Protein AF-A0A843VBD6-F1 (afdb_monomer_lite)

Structure (mmCIF, N/CA/C/O backbone):
data_AF-A0A843VBD6-F1
#
_entry.id   AF-A0A843VBD6-F1
#
loop_
_atom_site.group_PDB
_atom_site.id
_atom_site.type_symbol
_atom_site.label_atom_id
_atom_site.label_alt_id
_atom_site.label_comp_id
_atom_site.label_asym_id
_atom_site.label_entity_id
_atom_site.label_seq_id
_atom_site.pdbx_PDB_ins_code
_atom_site.Cartn_x
_atom_site.Cartn_y
_atom_site.Cartn_z
_atom_site.occupancy
_atom_site.B_iso_or_equiv
_atom_site.auth_seq_id
_atom_site.auth_comp_id
_atom_site.auth_asym_id
_atom_site.auth_atom_id
_atom_site.pdbx_PDB_model_num
ATOM 1 N N . MET A 1 1 ? -43.369 16.392 9.180 1.00 32.47 1 MET A N 1
ATOM 2 C CA . MET A 1 1 ? -42.620 15.730 8.090 1.00 32.47 1 MET A CA 1
ATOM 3 C C . MET A 1 1 ? -41.181 16.205 8.180 1.00 32.47 1 MET A C 1
ATOM 5 O O . MET A 1 1 ? -40.940 17.388 7.994 1.00 32.47 1 MET A O 1
ATOM 9 N N . LEU A 1 2 ? -40.273 15.323 8.598 1.00 22.81 2 LEU A N 1
ATOM 10 C CA . LEU A 1 2 ? -38.838 15.597 8.726 1.00 22.81 2 LEU A CA 1
ATOM 11 C C . LEU A 1 2 ? -38.168 15.436 7.348 1.00 22.81 2 LEU A C 1
ATOM 13 O O . LEU A 1 2 ? -38.478 14.450 6.676 1.00 22.81 2 LEU A O 1
ATOM 17 N N . PRO A 1 3 ? -37.272 16.338 6.910 1.00 31.31 3 PRO A N 1
ATOM 18 C CA . PRO A 1 3 ? -36.490 16.133 5.699 1.00 31.31 3 PRO A CA 1
ATOM 19 C C . PRO A 1 3 ? -35.212 15.327 5.993 1.00 31.31 3 PRO A C 1
ATOM 21 O O . PRO A 1 3 ? -34.546 15.532 7.006 1.00 31.31 3 PRO A O 1
ATOM 24 N N . HIS A 1 4 ? -34.897 14.397 5.090 1.00 28.03 4 HIS A N 1
ATOM 25 C CA . HIS A 1 4 ? -33.708 13.539 5.080 1.00 28.03 4 HIS A CA 1
ATOM 26 C C . HIS A 1 4 ? -32.377 14.317 5.147 1.00 28.03 4 HIS A C 1
ATOM 28 O O . HIS A 1 4 ? -32.259 15.362 4.503 1.00 28.03 4 HIS A O 1
ATOM 34 N N . PRO A 1 5 ? -31.335 13.783 5.818 1.00 33.66 5 PRO A N 1
ATOM 35 C CA . PRO A 1 5 ? -30.004 14.366 5.782 1.00 33.66 5 PRO A CA 1
ATOM 36 C C . PRO A 1 5 ? -29.238 13.851 4.556 1.00 33.66 5 PRO A C 1
ATOM 38 O O . PRO A 1 5 ? -28.898 12.675 4.453 1.00 33.66 5 PRO A O 1
ATOM 41 N N . TYR A 1 6 ? -28.946 14.750 3.622 1.00 31.36 6 TYR A N 1
ATOM 42 C CA . TYR A 1 6 ? -27.867 14.552 2.662 1.00 31.36 6 TYR A CA 1
ATOM 43 C C . TYR A 1 6 ? -26.528 14.677 3.404 1.00 31.36 6 TYR A C 1
ATOM 45 O O . TYR A 1 6 ? -26.266 15.713 4.019 1.00 31.36 6 TYR A O 1
ATOM 53 N N . CYS A 1 7 ? -25.672 13.654 3.322 1.00 28.36 7 CYS A N 1
ATOM 54 C CA . CYS A 1 7 ? -24.257 13.755 3.678 1.00 28.36 7 CYS A CA 1
ATOM 55 C C . CYS A 1 7 ? -23.617 14.879 2.848 1.00 28.36 7 CYS A C 1
ATOM 57 O O . CYS A 1 7 ? -23.477 14.759 1.630 1.00 28.36 7 CYS A O 1
ATOM 59 N N . ARG A 1 8 ? -23.253 15.991 3.491 1.00 27.28 8 ARG A N 1
ATOM 60 C CA . ARG A 1 8 ? -22.425 17.032 2.877 1.00 27.28 8 ARG A CA 1
ATOM 61 C C . ARG A 1 8 ? -20.963 16.645 3.073 1.00 27.28 8 ARG A C 1
ATOM 63 O O . ARG A 1 8 ? -20.461 16.744 4.184 1.00 27.28 8 ARG A O 1
ATOM 70 N N . PHE A 1 9 ? -20.288 16.235 2.005 1.00 25.25 9 PHE A N 1
ATOM 71 C CA . PHE A 1 9 ? -18.828 16.167 1.973 1.00 25.25 9 PHE A CA 1
ATOM 72 C C . PHE A 1 9 ? -18.271 17.560 1.623 1.00 25.25 9 PHE A C 1
ATOM 74 O O . PHE A 1 9 ? -18.554 18.053 0.528 1.00 25.25 9 PHE A O 1
ATOM 81 N N . PRO A 1 10 ? -17.526 18.234 2.517 1.00 26.56 10 PRO A N 1
ATOM 82 C CA . PRO A 1 10 ? -16.706 19.384 2.145 1.00 26.56 10 PRO A CA 1
ATOM 83 C C . PRO A 1 10 ? -15.427 18.929 1.408 1.00 26.56 10 PRO A C 1
ATOM 85 O O . PRO A 1 10 ? -15.058 17.754 1.480 1.00 26.56 10 PRO A O 1
ATOM 88 N N . PRO A 1 11 ? -14.759 19.831 0.662 1.00 26.48 11 PRO A N 1
ATOM 89 C CA . PRO A 1 11 ? -13.625 19.485 -0.187 1.00 26.48 11 PRO A CA 1
ATOM 90 C C . PRO A 1 11 ? -12.423 18.963 0.609 1.00 26.48 11 PRO A C 1
ATOM 92 O O . PRO A 1 11 ? -12.113 19.434 1.700 1.00 26.48 11 PRO A O 1
ATOM 95 N N . PHE A 1 12 ? -11.745 18.001 -0.012 1.00 27.98 12 PHE A N 1
ATOM 96 C CA . PHE A 1 12 ? -10.494 17.363 0.381 1.00 27.98 12 PHE A CA 1
ATOM 97 C C . PHE A 1 12 ? -9.452 18.374 0.893 1.00 27.98 12 PHE A C 1
ATOM 99 O O . PHE A 1 12 ? -8.911 19.167 0.120 1.00 27.98 12 PHE A O 1
ATOM 106 N N . VAL A 1 13 ? -9.141 18.328 2.191 1.00 24.52 13 VAL A N 1
ATOM 107 C CA . VAL A 1 13 ? -7.958 18.992 2.749 1.00 24.52 13 VAL A CA 1
ATOM 108 C C . VAL A 1 13 ? -6.804 17.998 2.648 1.00 24.52 13 VAL A C 1
ATOM 110 O O . VAL A 1 13 ? -6.589 17.169 3.526 1.00 24.52 13 VAL A O 1
ATOM 113 N N . SER A 1 14 ? -6.093 18.047 1.521 1.00 30.17 14 SER A N 1
ATOM 114 C CA . SER A 1 14 ? -4.773 17.426 1.400 1.00 30.17 14 SER A CA 1
ATOM 115 C C . SER A 1 14 ? -3.832 18.095 2.404 1.00 30.17 14 SER A C 1
ATOM 117 O O . SER A 1 14 ? -3.844 19.329 2.476 1.00 30.17 14 SER A O 1
ATOM 119 N N . PRO A 1 15 ? -2.942 17.358 3.091 1.00 30.91 15 PRO A N 1
ATOM 120 C CA . PRO A 1 15 ? -1.735 17.965 3.629 1.00 30.91 15 PRO A CA 1
ATOM 121 C C . PRO A 1 15 ? -1.053 18.688 2.467 1.00 30.91 15 PRO A C 1
ATOM 123 O O . PRO A 1 15 ? -0.850 18.118 1.389 1.00 30.91 15 PRO A O 1
ATOM 126 N N . THR A 1 16 ? -0.817 19.980 2.626 1.00 29.92 16 THR A N 1
ATOM 127 C CA . THR A 1 16 ? -0.195 20.820 1.612 1.00 29.92 16 THR A CA 1
ATOM 128 C C . THR A 1 16 ? 1.192 20.277 1.276 1.00 29.92 16 THR A C 1
ATOM 130 O O . THR A 1 16 ? 2.065 20.164 2.133 1.00 29.92 16 THR A O 1
ATOM 133 N N . MET A 1 17 ? 1.400 19.952 -0.002 1.00 32.03 17 MET A N 1
ATOM 134 C CA . MET A 1 17 ? 2.721 19.686 -0.570 1.00 32.03 17 MET A CA 1
ATOM 135 C C . MET A 1 17 ? 3.623 20.910 -0.306 1.00 32.03 17 MET A C 1
ATOM 137 O O . MET A 1 17 ? 3.178 22.036 -0.564 1.00 32.03 17 MET A O 1
ATOM 141 N N . PRO A 1 18 ? 4.872 20.749 0.173 1.00 32.38 18 PRO A N 1
ATOM 142 C CA . PRO A 1 18 ? 5.786 21.870 0.335 1.00 32.38 18 PRO A CA 1
ATOM 143 C C . PRO A 1 18 ? 5.964 22.611 -0.991 1.00 32.38 18 PRO A C 1
ATOM 145 O O . PRO A 1 18 ? 6.218 22.016 -2.039 1.00 32.38 18 PRO A O 1
ATOM 148 N N . GLN A 1 19 ? 5.865 23.937 -0.944 1.00 31.33 19 GLN A N 1
ATOM 149 C CA . GLN A 1 19 ? 5.881 24.827 -2.109 1.00 31.33 19 GLN A CA 1
ATOM 150 C C . GLN A 1 19 ? 7.217 24.833 -2.897 1.00 31.33 19 GLN A C 1
ATOM 152 O O . GLN A 1 19 ? 7.351 25.584 -3.860 1.00 31.33 19 GLN A O 1
ATOM 157 N N . GLN A 1 20 ? 8.199 23.999 -2.529 1.00 30.33 20 GLN A N 1
ATOM 158 C CA . GLN A 1 20 ? 9.561 24.000 -3.078 1.00 30.33 20 GLN A CA 1
ATOM 159 C C . GLN A 1 20 ? 9.818 23.008 -4.228 1.00 30.33 20 GLN A C 1
ATOM 161 O O . GLN A 1 20 ? 10.856 23.102 -4.876 1.00 30.33 20 GLN A O 1
ATOM 166 N N . LEU A 1 21 ? 8.872 22.137 -4.596 1.00 38.94 21 LEU A N 1
ATOM 167 C CA . LEU A 1 21 ? 9.059 21.188 -5.713 1.00 38.94 21 LEU A CA 1
ATOM 168 C C . LEU A 1 21 ? 8.941 21.809 -7.126 1.00 38.94 21 LEU A C 1
ATOM 170 O O . LEU A 1 21 ? 8.936 21.089 -8.121 1.00 38.94 21 LEU A O 1
ATOM 174 N N . ARG A 1 22 ? 8.873 23.143 -7.259 1.00 34.41 22 ARG A N 1
ATOM 175 C CA . ARG A 1 22 ? 8.847 23.827 -8.573 1.00 34.41 22 ARG A CA 1
ATOM 176 C C . ARG A 1 22 ? 10.218 24.004 -9.227 1.00 34.41 22 ARG A C 1
ATOM 178 O O . ARG A 1 22 ? 10.272 24.404 -10.386 1.00 34.41 22 ARG A O 1
ATOM 185 N N . HIS A 1 23 ? 11.313 23.709 -8.532 1.00 31.03 23 HIS A N 1
ATOM 186 C CA . HIS A 1 23 ? 12.657 23.998 -9.028 1.00 31.03 23 HIS A CA 1
ATOM 187 C C . HIS A 1 23 ? 13.564 22.772 -8.959 1.00 31.03 23 HIS A C 1
ATOM 189 O O . HIS A 1 23 ? 14.455 22.746 -8.127 1.00 31.03 23 HIS A O 1
ATOM 195 N N . GLY A 1 24 ? 13.304 21.776 -9.818 1.00 36.94 24 GLY A N 1
ATOM 196 C CA . GLY A 1 24 ? 14.257 20.831 -10.440 1.00 36.94 24 GLY A CA 1
ATOM 197 C C . GLY A 1 24 ? 15.528 20.362 -9.706 1.00 36.94 24 GLY A C 1
ATOM 198 O O . GLY A 1 24 ? 16.486 19.998 -10.381 1.00 36.94 24 GLY A O 1
ATOM 199 N N . GLY A 1 25 ? 15.585 20.388 -8.378 1.00 34.00 25 GLY A N 1
ATOM 200 C CA . GLY A 1 25 ? 16.715 19.912 -7.590 1.00 34.00 25 GLY A CA 1
ATOM 201 C C . GLY A 1 25 ? 16.685 18.390 -7.432 1.00 34.00 25 GLY A C 1
ATOM 202 O O . GLY A 1 25 ? 15.621 17.784 -7.587 1.00 34.00 25 GLY A O 1
ATOM 203 N N . PRO A 1 26 ? 17.833 17.755 -7.131 1.00 32.91 26 PRO A N 1
ATOM 204 C CA . PRO A 1 26 ? 17.871 16.331 -6.830 1.00 32.91 26 PRO A CA 1
ATOM 205 C C . PRO A 1 26 ? 16.943 16.024 -5.649 1.00 32.91 26 PRO A C 1
ATOM 207 O O . PRO A 1 26 ? 16.950 16.723 -4.637 1.00 32.91 26 PRO A O 1
ATOM 210 N N . PHE A 1 27 ? 16.117 14.993 -5.818 1.00 41.66 27 PHE A N 1
ATOM 211 C CA . PHE A 1 27 ? 15.171 14.530 -4.811 1.00 41.66 27 PHE A CA 1
ATOM 212 C C . PHE A 1 27 ? 15.937 13.945 -3.619 1.00 41.66 27 PHE A C 1
ATOM 214 O O . PHE A 1 27 ? 16.588 12.909 -3.742 1.00 41.66 27 PHE A O 1
ATOM 221 N N . ASP A 1 28 ? 15.873 14.631 -2.480 1.00 33.91 28 ASP A N 1
ATOM 222 C CA . ASP A 1 28 ? 16.405 14.159 -1.206 1.00 33.91 28 ASP A CA 1
ATOM 223 C C . ASP A 1 28 ? 15.355 13.269 -0.524 1.00 33.91 28 ASP A C 1
ATOM 225 O O . ASP A 1 28 ? 14.279 13.730 -0.138 1.00 33.91 28 ASP A O 1
ATOM 229 N N . SER A 1 29 ? 15.656 11.977 -0.370 1.00 34.66 29 SER A N 1
ATOM 230 C CA . SER A 1 29 ? 14.776 10.993 0.275 1.00 34.66 29 SER A CA 1
ATOM 231 C C . SER A 1 29 ? 14.471 11.302 1.745 1.00 34.66 29 SER A C 1
ATOM 233 O O . SER A 1 29 ? 13.572 10.691 2.317 1.00 34.66 29 SER A O 1
ATOM 235 N N . THR A 1 30 ? 15.183 12.249 2.363 1.00 35.97 30 THR A N 1
ATOM 236 C CA . THR A 1 30 ? 14.908 12.720 3.728 1.00 35.97 30 THR A CA 1
ATOM 237 C C . THR A 1 30 ? 13.803 13.788 3.797 1.00 35.97 30 THR A C 1
ATOM 239 O O . THR A 1 30 ? 13.351 14.122 4.891 1.00 35.97 30 THR A O 1
ATOM 242 N N . MET A 1 31 ? 13.317 14.300 2.652 1.00 28.91 31 MET A N 1
ATOM 243 C CA . MET A 1 31 ? 12.260 15.328 2.576 1.00 28.91 31 MET A CA 1
ATOM 244 C C . MET A 1 31 ? 10.818 14.793 2.584 1.00 28.91 31 MET A C 1
ATOM 246 O O . MET A 1 31 ? 9.880 15.585 2.684 1.00 28.91 31 MET A O 1
ATOM 250 N N . TRP A 1 32 ? 10.607 13.477 2.513 1.00 28.83 32 TRP A N 1
ATOM 251 C CA . TRP A 1 32 ? 9.335 12.881 2.937 1.00 28.83 32 TRP A CA 1
ATOM 252 C C . TRP A 1 32 ? 9.420 12.628 4.448 1.00 28.83 32 TRP A C 1
ATOM 254 O O . TRP A 1 32 ? 10.502 12.264 4.905 1.00 28.83 32 TRP A O 1
ATOM 264 N N . PRO A 1 33 ? 8.351 12.795 5.253 1.00 31.91 33 PRO A N 1
ATOM 265 C CA . PRO A 1 33 ? 8.409 12.597 6.702 1.00 31.91 33 PRO A CA 1
ATOM 266 C C . PRO A 1 33 ? 8.558 11.102 7.040 1.00 31.91 33 PRO A C 1
ATOM 268 O O . PRO A 1 33 ? 7.636 10.428 7.489 1.00 31.91 33 PRO A O 1
ATOM 271 N N . LEU A 1 34 ? 9.753 10.571 6.810 1.00 35.56 34 LEU A N 1
ATOM 272 C CA . LEU A 1 34 ? 10.200 9.219 7.109 1.00 35.56 34 LEU A CA 1
ATOM 273 C C . LEU A 1 34 ? 11.338 9.280 8.136 1.00 35.56 34 LEU A C 1
ATOM 275 O O . LEU A 1 34 ? 12.339 8.601 7.995 1.00 35.56 34 LEU A O 1
ATOM 279 N N . SER A 1 35 ? 11.183 10.085 9.193 1.00 29.03 35 SER A N 1
ATOM 280 C CA . SER A 1 35 ? 11.906 9.913 10.466 1.00 29.03 35 SER A CA 1
ATOM 281 C C . SER A 1 35 ? 11.429 10.920 11.521 1.00 29.03 35 SER A C 1
ATOM 283 O O . SER A 1 35 ? 12.164 11.821 11.916 1.00 29.03 35 SER A O 1
ATOM 285 N N . LEU A 1 36 ? 10.202 10.776 12.016 1.00 30.42 36 LEU A N 1
ATOM 286 C CA . LEU A 1 36 ? 9.786 11.398 13.280 1.00 30.42 36 LEU A CA 1
ATOM 287 C C . LEU A 1 36 ? 9.202 10.313 14.185 1.00 30.42 36 LEU A C 1
ATOM 289 O O . LEU A 1 36 ? 8.005 10.127 14.354 1.00 30.42 36 LEU A O 1
ATOM 293 N N . SER A 1 37 ? 10.144 9.540 14.715 1.00 34.44 37 SER A N 1
ATOM 294 C CA . SER A 1 37 ? 9.996 8.627 15.841 1.00 34.44 37 SER A CA 1
ATOM 295 C C . SER A 1 37 ? 9.429 9.384 17.051 1.00 34.44 37 SER A C 1
ATOM 297 O O . SER A 1 37 ? 10.033 10.363 17.490 1.00 34.44 37 SER A O 1
ATOM 299 N N . TRP A 1 38 ? 8.305 8.909 17.595 1.00 32.06 38 TRP A N 1
ATOM 300 C CA . TRP A 1 38 ? 7.796 9.138 18.961 1.00 32.06 38 TRP A CA 1
ATOM 301 C C . TRP A 1 38 ? 7.516 10.577 19.451 1.00 32.06 38 TRP A C 1
ATOM 303 O O . TRP A 1 38 ? 6.840 10.734 20.462 1.00 32.06 38 TRP A O 1
ATOM 313 N N . LYS A 1 39 ? 7.959 11.639 18.767 1.00 34.94 39 LYS A N 1
ATOM 314 C CA . LYS A 1 39 ? 7.734 13.037 19.194 1.00 34.94 39 LYS A CA 1
ATOM 315 C C . LYS A 1 39 ? 6.421 13.662 18.707 1.00 34.94 39 LYS A C 1
ATOM 317 O O . LYS A 1 39 ? 6.123 14.786 19.094 1.00 34.94 39 LYS A O 1
ATOM 322 N N . GLU A 1 40 ? 5.637 12.960 17.891 1.00 47.75 40 GLU A N 1
ATOM 323 C CA . GLU A 1 40 ? 4.388 13.480 17.305 1.00 47.75 40 GLU A CA 1
ATOM 324 C C . GLU A 1 40 ? 3.102 13.008 18.000 1.00 47.75 40 GLU A C 1
ATOM 326 O O . GLU A 1 40 ? 2.023 13.241 17.461 1.00 47.75 40 GLU A O 1
ATOM 331 N N . GLY A 1 41 ? 3.180 12.418 19.202 1.00 48.94 41 GLY A N 1
ATOM 332 C CA . GLY A 1 41 ? 1.978 12.047 19.971 1.00 48.94 41 GLY A CA 1
ATOM 333 C C . GLY A 1 41 ? 0.980 13.208 20.109 1.00 48.94 41 GLY A C 1
ATOM 334 O O . GLY A 1 41 ? -0.215 13.021 19.919 1.00 48.94 41 GLY A O 1
ATOM 335 N N . GLY A 1 42 ? 1.484 14.440 20.273 1.00 56.97 42 GLY A N 1
ATOM 336 C CA . GLY A 1 42 ? 0.645 15.643 20.316 1.00 56.97 42 GLY A CA 1
ATOM 337 C C . GLY A 1 42 ? -0.088 15.950 19.006 1.00 56.97 42 GLY A C 1
ATOM 338 O O . GLY A 1 42 ? -1.269 16.265 19.040 1.00 56.97 42 GLY A O 1
ATOM 339 N N . LYS A 1 43 ? 0.555 15.787 17.841 1.00 66.00 43 LYS A N 1
ATOM 340 C CA . LYS A 1 43 ? -0.078 16.109 16.548 1.00 66.00 43 LYS A CA 1
ATOM 341 C C . LYS A 1 43 ? -1.186 15.128 16.182 1.00 66.00 43 LYS A C 1
ATOM 343 O O . LYS A 1 43 ? -2.204 15.531 15.639 1.00 66.00 43 LYS A O 1
ATOM 348 N N . GLN A 1 44 ? -0.999 13.843 16.480 1.00 68.88 44 GLN A N 1
ATOM 349 C CA . GLN A 1 44 ? -2.028 12.837 16.210 1.00 68.88 44 GLN A CA 1
ATOM 350 C C . GLN A 1 44 ? -3.259 13.078 17.083 1.00 68.88 44 GLN A C 1
ATOM 352 O O . GLN A 1 44 ? -4.385 13.047 16.595 1.00 68.88 44 GLN A O 1
ATOM 357 N N . GLU A 1 45 ? -3.053 13.352 18.370 1.00 74.50 45 GLU A N 1
ATOM 358 C CA . GLU A 1 45 ? -4.145 13.679 19.283 1.00 74.50 45 GLU A CA 1
ATOM 359 C C . GLU A 1 45 ? -4.861 14.975 18.879 1.00 74.50 45 GLU A C 1
ATOM 361 O O . GLU A 1 45 ? -6.096 15.008 18.906 1.00 74.50 45 GLU A O 1
ATOM 366 N N . GLU A 1 46 ? -4.107 16.001 18.466 1.00 79.81 46 GLU A N 1
ATOM 367 C CA . GLU A 1 46 ? -4.613 17.266 17.918 1.00 79.81 46 GLU A CA 1
ATOM 368 C C . GLU A 1 46 ? -5.472 17.039 16.672 1.00 79.81 46 GLU A C 1
ATOM 370 O O . GLU A 1 46 ? -6.614 17.499 16.640 1.00 79.81 46 GLU A O 1
ATOM 375 N N . ASP A 1 47 ? -4.983 16.276 15.691 1.00 80.38 47 ASP A N 1
ATOM 376 C CA . ASP A 1 47 ? -5.733 15.956 14.475 1.00 80.38 47 ASP A CA 1
ATOM 377 C C . ASP A 1 47 ? -7.038 15.224 14.820 1.00 80.38 47 ASP A C 1
ATOM 379 O O . ASP A 1 47 ? -8.113 15.596 14.352 1.00 80.38 47 ASP A O 1
ATOM 383 N N . VAL A 1 48 ? -6.990 14.217 15.696 1.00 80.56 48 VAL A N 1
ATOM 384 C CA . VAL A 1 48 ? -8.184 13.454 16.102 1.00 80.56 48 VAL A CA 1
ATOM 385 C C . VAL A 1 48 ? -9.178 14.345 16.869 1.00 80.56 48 VAL A C 1
ATOM 387 O O . VAL A 1 48 ? -10.389 14.226 16.667 1.00 80.56 48 VAL A O 1
ATOM 390 N N . ASN A 1 49 ? -8.697 15.260 17.719 1.00 81.25 49 ASN A N 1
ATOM 391 C CA . ASN A 1 49 ? -9.548 16.241 18.403 1.00 81.25 49 ASN A CA 1
ATOM 392 C C . ASN A 1 49 ? -10.223 17.184 17.404 1.00 81.25 49 ASN A C 1
ATOM 394 O O . ASN A 1 49 ? -11.443 17.334 17.441 1.00 81.25 49 ASN A O 1
ATOM 398 N N . LEU A 1 50 ? -9.458 17.743 16.466 1.00 83.75 50 LEU A N 1
ATOM 399 C CA . LEU A 1 50 ? -9.967 18.659 15.452 1.00 83.75 50 LEU A CA 1
ATOM 400 C C . LEU A 1 50 ? -11.038 17.994 14.578 1.00 83.75 50 LEU A C 1
ATOM 402 O O . LEU A 1 50 ? -12.093 18.575 14.330 1.00 83.75 50 LEU A O 1
ATOM 406 N N . MET A 1 51 ? -10.817 16.746 14.157 1.00 82.56 51 MET A N 1
ATOM 407 C CA . MET A 1 51 ? -11.805 15.996 13.372 1.00 82.56 51 MET A CA 1
ATOM 408 C C . MET A 1 51 ? -13.111 15.799 14.146 1.00 82.56 51 MET A C 1
ATOM 410 O O . MET A 1 51 ? -14.200 15.880 13.569 1.00 82.56 51 MET A O 1
ATOM 414 N N . LYS A 1 52 ? -13.019 15.590 15.465 1.00 80.25 52 LYS A N 1
ATOM 415 C CA . LYS A 1 52 ? -14.202 15.476 16.315 1.00 80.25 52 LYS A CA 1
ATOM 416 C C . LYS A 1 52 ? -14.922 16.811 16.483 1.00 80.25 52 LYS A C 1
ATOM 418 O O . LYS A 1 52 ? -16.148 16.840 16.407 1.00 80.25 52 LYS A O 1
ATOM 423 N N . GLU A 1 53 ? -14.182 17.898 16.670 1.00 82.75 53 GLU A N 1
ATOM 424 C CA . GLU A 1 53 ? -14.730 19.256 16.775 1.00 82.75 53 GLU A CA 1
ATOM 425 C C . GLU A 1 53 ? -15.457 19.691 15.497 1.00 82.75 53 GLU A C 1
ATOM 427 O O . GLU A 1 53 ? -16.517 20.309 15.567 1.00 82.75 53 GLU A O 1
ATOM 432 N N . ILE A 1 54 ? -14.940 19.303 14.327 1.00 86.56 54 ILE A N 1
ATOM 433 C CA . ILE A 1 54 ? -15.569 19.556 13.019 1.00 86.56 54 ILE A CA 1
ATOM 434 C C . ILE A 1 54 ? -16.813 18.665 12.801 1.00 86.56 54 ILE A C 1
ATOM 436 O O . ILE A 1 54 ? -17.592 18.890 11.873 1.00 86.56 54 ILE A O 1
ATOM 440 N N . GLY A 1 55 ? -17.054 17.686 13.680 1.00 84.94 55 GLY A N 1
ATOM 441 C CA . GLY A 1 55 ? -18.230 16.818 13.641 1.00 84.94 55 GLY A CA 1
ATOM 442 C C . GLY A 1 55 ? -18.121 15.685 12.624 1.00 84.94 55 GLY A C 1
ATOM 443 O O . GLY A 1 55 ? -19.131 15.283 12.052 1.00 84.94 55 GLY A O 1
ATOM 444 N N . MET A 1 56 ? -16.910 15.187 12.362 1.00 88.00 56 MET A N 1
ATOM 445 C CA . MET A 1 56 ? -16.718 14.029 11.489 1.00 88.00 56 MET A CA 1
ATOM 446 C C . MET A 1 56 ? -17.035 12.711 12.202 1.00 88.00 56 MET A C 1
ATOM 448 O O . MET A 1 56 ? -16.818 12.567 13.405 1.00 88.00 56 MET A O 1
ATOM 452 N N . ASP A 1 57 ? -17.506 11.732 11.426 1.00 87.50 57 ASP A N 1
ATOM 453 C CA . ASP A 1 57 ? -17.851 10.386 11.908 1.00 87.50 57 ASP A CA 1
ATOM 454 C C . ASP A 1 57 ? -16.755 9.345 11.623 1.00 87.50 57 ASP A C 1
ATOM 456 O O . ASP A 1 57 ? -16.724 8.270 12.224 1.00 87.50 57 ASP A O 1
ATOM 460 N N . ALA A 1 58 ? -15.850 9.642 10.687 1.00 89.06 58 ALA A N 1
ATOM 461 C CA . ALA A 1 58 ? -14.854 8.706 10.187 1.00 89.06 58 ALA A CA 1
ATOM 462 C C . ALA A 1 58 ? -13.532 9.401 9.852 1.00 89.06 58 ALA A C 1
ATOM 464 O O . ALA A 1 58 ? -13.511 10.560 9.440 1.00 89.06 58 ALA A O 1
ATOM 465 N N . TYR A 1 59 ? -12.435 8.657 9.980 1.00 90.69 59 TYR A N 1
ATOM 466 C CA . TYR A 1 59 ? -11.092 9.109 9.635 1.00 90.69 59 TYR A CA 1
ATOM 467 C C . TYR A 1 59 ? -10.404 8.087 8.734 1.00 90.69 59 TYR A C 1
ATOM 469 O O . TYR A 1 59 ? -10.243 6.922 9.110 1.00 90.69 59 TYR A O 1
ATOM 477 N N . ARG A 1 60 ? -9.993 8.524 7.539 1.00 93.12 60 ARG A N 1
ATOM 478 C CA . ARG A 1 60 ? -9.243 7.698 6.591 1.00 93.12 60 ARG A CA 1
ATOM 479 C C . ARG A 1 60 ? -7.751 7.970 6.721 1.00 93.12 60 ARG A C 1
ATOM 481 O O . ARG A 1 60 ? -7.323 9.107 6.567 1.00 93.12 60 ARG A O 1
ATOM 488 N N . PHE A 1 61 ? -6.967 6.914 6.895 1.00 94.62 61 PHE A N 1
ATOM 489 C CA . PHE A 1 61 ? -5.505 6.975 6.873 1.00 94.62 61 PHE A CA 1
ATOM 490 C C . PHE A 1 61 ? -4.919 5.739 6.188 1.00 94.62 61 PHE A C 1
ATOM 492 O O . PHE A 1 61 ? -5.636 4.779 5.894 1.00 94.62 61 PHE A O 1
ATOM 499 N N . SER A 1 62 ? -3.618 5.762 5.906 1.00 95.31 62 SER A N 1
ATOM 500 C CA . SER A 1 62 ? -2.892 4.605 5.381 1.00 95.31 62 SER A CA 1
ATOM 501 C C . SER A 1 62 ? -1.878 4.065 6.381 1.00 95.31 62 SER A C 1
ATOM 503 O O . SER A 1 62 ? -1.232 4.820 7.113 1.00 95.31 62 SER A O 1
ATOM 505 N N . ILE A 1 63 ? -1.727 2.743 6.392 1.00 96.94 63 ILE A N 1
ATOM 506 C CA . ILE A 1 63 ? -0.618 2.079 7.073 1.00 96.94 63 ILE A CA 1
ATOM 507 C C . ILE A 1 63 ? 0.542 2.043 6.093 1.00 96.94 63 ILE A C 1
ATOM 509 O O . ILE A 1 63 ? 0.364 1.654 4.943 1.00 96.94 63 ILE A O 1
ATOM 513 N N . SER A 1 64 ? 1.717 2.473 6.546 1.00 97.38 64 SER A N 1
ATOM 514 C CA . SER A 1 64 ? 2.900 2.415 5.710 1.00 97.38 64 SER A CA 1
ATOM 515 C C . SER A 1 64 ? 3.494 1.020 5.744 1.00 97.38 64 SER A C 1
ATOM 517 O O . SER A 1 64 ? 3.831 0.520 6.824 1.00 97.38 64 SER A O 1
ATOM 519 N N . TRP A 1 65 ? 3.648 0.408 4.570 1.00 97.56 65 TRP A N 1
ATOM 520 C CA . TRP A 1 65 ? 4.091 -0.982 4.458 1.00 97.56 65 TRP A CA 1
ATOM 521 C C . TRP A 1 65 ? 5.451 -1.173 5.131 1.00 97.56 65 TRP A C 1
ATOM 523 O O . TRP A 1 65 ? 5.594 -2.007 6.027 1.00 97.56 65 TRP A O 1
ATOM 533 N N . THR A 1 66 ? 6.427 -0.325 4.807 1.00 96.50 66 THR A N 1
ATOM 534 C CA . THR A 1 66 ? 7.780 -0.381 5.384 1.00 96.50 66 THR A CA 1
ATOM 535 C C . THR A 1 66 ? 7.818 -0.108 6.886 1.00 96.50 66 THR A C 1
ATOM 537 O O . THR A 1 66 ? 8.756 -0.520 7.566 1.00 96.50 66 THR A O 1
ATOM 540 N N . ARG A 1 67 ? 6.794 0.540 7.455 1.00 96.50 67 ARG A N 1
ATOM 541 C CA . ARG A 1 67 ? 6.709 0.728 8.909 1.00 96.50 67 ARG A CA 1
ATOM 542 C C . ARG A 1 67 ? 6.339 -0.567 9.628 1.00 96.50 67 ARG A C 1
ATOM 544 O O . ARG A 1 67 ? 6.802 -0.755 10.749 1.00 96.50 67 ARG A O 1
ATOM 551 N N . ILE A 1 68 ? 5.541 -1.434 9.001 1.00 97.69 68 ILE A N 1
ATOM 552 C CA . ILE A 1 68 ? 5.166 -2.751 9.539 1.00 97.69 68 ILE A CA 1
ATOM 553 C C . ILE A 1 68 ? 6.214 -3.808 9.183 1.00 97.69 68 ILE A C 1
ATOM 555 O O . ILE A 1 68 ? 6.654 -4.545 10.063 1.00 97.69 68 ILE A O 1
ATOM 559 N N . LEU A 1 69 ? 6.639 -3.858 7.918 1.00 97.19 69 LEU A N 1
ATOM 560 C CA . LEU A 1 69 ? 7.657 -4.773 7.397 1.00 97.19 69 LEU A CA 1
ATOM 561 C C . LEU A 1 69 ? 8.809 -3.957 6.784 1.00 97.19 69 LEU A C 1
ATOM 563 O O . LEU A 1 69 ? 8.738 -3.613 5.604 1.00 97.19 69 LEU A O 1
ATOM 567 N N . PRO A 1 70 ? 9.883 -3.647 7.534 1.00 95.19 70 PRO A N 1
ATOM 568 C CA . PRO A 1 70 ? 10.971 -2.785 7.055 1.00 95.19 70 PRO A CA 1
ATOM 569 C C . PRO A 1 70 ? 11.646 -3.258 5.765 1.00 95.19 70 PRO A C 1
ATOM 571 O O . PRO A 1 70 ? 11.964 -2.444 4.903 1.00 95.19 70 PRO A O 1
ATOM 574 N N . ALA A 1 71 ? 11.813 -4.573 5.594 1.00 93.19 71 ALA A N 1
ATOM 575 C CA . ALA A 1 71 ? 12.352 -5.160 4.363 1.00 93.19 71 ALA A CA 1
ATOM 576 C C . ALA A 1 71 ? 11.283 -5.411 3.279 1.00 93.19 71 ALA A C 1
ATOM 578 O O . ALA A 1 71 ? 11.575 -6.019 2.253 1.00 93.19 71 ALA A O 1
ATOM 579 N N . GLY A 1 72 ? 10.028 -5.030 3.527 1.00 93.06 72 GLY A N 1
ATOM 580 C CA . GLY A 1 72 ? 8.867 -5.292 2.675 1.00 93.06 72 GLY A CA 1
ATOM 581 C C . GLY A 1 72 ? 8.287 -6.706 2.776 1.00 93.06 72 GLY A C 1
ATOM 582 O O . GLY A 1 72 ? 7.096 -6.881 2.546 1.00 93.06 72 GLY A O 1
ATOM 583 N N . SER A 1 73 ? 9.077 -7.699 3.188 1.00 95.31 73 SER A N 1
ATOM 584 C CA . SER A 1 73 ? 8.636 -9.090 3.366 1.00 95.31 73 SER A CA 1
ATOM 585 C C . SER A 1 73 ? 8.784 -9.563 4.813 1.00 95.31 73 SER A C 1
ATOM 587 O O . SER A 1 73 ? 9.568 -9.010 5.590 1.00 95.31 73 SER A O 1
ATOM 589 N N . LEU A 1 74 ? 8.073 -10.639 5.170 1.00 94.69 74 LEU A N 1
ATOM 590 C CA . LEU A 1 74 ? 8.169 -11.269 6.495 1.00 94.69 74 LEU A CA 1
ATOM 591 C C . LEU A 1 74 ? 9.574 -11.795 6.821 1.00 94.69 74 LEU A C 1
ATOM 593 O O . LEU A 1 74 ? 9.925 -11.904 7.994 1.00 94.69 74 LEU A O 1
ATOM 597 N N . ASN A 1 75 ? 10.399 -12.068 5.807 1.00 91.31 75 ASN A N 1
ATOM 598 C CA . ASN A 1 75 ? 11.781 -12.512 5.998 1.00 91.31 75 ASN A CA 1
ATOM 599 C C . ASN A 1 75 ? 12.639 -11.462 6.722 1.00 91.31 75 ASN A C 1
ATOM 601 O O . ASN A 1 75 ? 13.594 -11.821 7.404 1.00 91.31 75 ASN A O 1
ATOM 605 N N . GLY A 1 76 ? 12.295 -10.175 6.595 1.00 89.25 76 GLY A N 1
ATOM 606 C CA . GLY A 1 76 ? 12.953 -9.089 7.327 1.00 89.25 76 GLY A CA 1
ATOM 607 C C . GLY A 1 76 ? 12.410 -8.852 8.735 1.00 89.25 76 GLY A C 1
ATOM 608 O O . GLY A 1 76 ? 12.880 -7.942 9.414 1.00 89.25 76 GLY A O 1
ATOM 609 N N . GLY A 1 77 ? 11.431 -9.646 9.171 1.00 94.62 77 GLY A N 1
ATOM 610 C CA . GLY A 1 77 ? 10.767 -9.493 10.457 1.00 94.62 77 GLY A CA 1
ATOM 611 C C . GLY A 1 77 ? 9.683 -8.414 10.472 1.00 94.62 77 GLY A C 1
ATOM 612 O O . GLY A 1 77 ? 9.551 -7.586 9.569 1.00 94.62 77 GLY A O 1
ATOM 613 N N . VAL A 1 78 ? 8.885 -8.450 11.539 1.00 97.31 78 VAL A N 1
ATOM 614 C CA . VAL A 1 78 ? 7.794 -7.506 11.794 1.00 97.31 78 VAL A CA 1
ATOM 615 C C . VAL A 1 78 ? 8.263 -6.455 12.795 1.00 97.31 78 VAL A C 1
ATOM 617 O O . VAL A 1 78 ? 8.802 -6.789 13.851 1.00 97.31 78 VAL A O 1
ATOM 620 N N . ASN A 1 79 ? 8.036 -5.180 12.489 1.00 97.12 79 ASN A N 1
ATOM 621 C CA . ASN A 1 79 ? 8.409 -4.075 13.361 1.00 97.12 79 ASN A CA 1
ATOM 622 C C . ASN A 1 79 ? 7.326 -3.800 14.420 1.00 97.12 79 ASN A C 1
ATOM 624 O O . ASN A 1 79 ? 6.309 -3.156 14.147 1.00 97.12 79 ASN A O 1
ATOM 628 N N . GLY A 1 80 ? 7.577 -4.248 15.653 1.00 97.19 80 GLY A N 1
ATOM 629 C CA . GLY A 1 80 ? 6.665 -4.060 16.785 1.00 97.19 80 GLY A CA 1
ATOM 630 C C . GLY A 1 80 ? 6.393 -2.593 17.139 1.00 97.19 80 GLY A C 1
ATOM 631 O O . GLY A 1 80 ? 5.270 -2.260 17.511 1.00 97.19 80 GLY A O 1
ATOM 632 N N . GLU A 1 81 ? 7.365 -1.691 16.965 1.00 95.81 81 GLU A N 1
ATOM 633 C CA . GLU A 1 81 ? 7.152 -0.256 17.210 1.00 95.81 81 GLU A CA 1
ATOM 634 C C . GLU A 1 81 ? 6.214 0.364 16.169 1.00 95.81 81 GLU A C 1
ATOM 636 O O . GLU A 1 81 ? 5.362 1.191 16.497 1.00 95.81 81 GLU A O 1
ATOM 641 N N . GLY A 1 82 ? 6.325 -0.076 14.913 1.00 95.25 82 GLY A N 1
ATOM 642 C CA . GLY A 1 82 ? 5.411 0.319 13.845 1.00 95.25 82 GLY A CA 1
ATOM 643 C C . GLY A 1 82 ? 3.975 -0.114 14.129 1.00 95.25 82 GLY A C 1
ATOM 644 O O . GLY A 1 82 ? 3.043 0.669 13.949 1.00 95.25 82 GLY A O 1
ATOM 645 N N . ILE A 1 83 ? 3.799 -1.334 14.642 1.00 97.56 83 ILE A N 1
ATOM 646 C CA . ILE A 1 83 ? 2.497 -1.833 15.095 1.00 97.56 83 ILE A CA 1
ATOM 647 C C . ILE A 1 83 ? 1.972 -1.010 16.276 1.00 97.56 83 ILE A C 1
ATOM 649 O O . ILE A 1 83 ? 0.807 -0.609 16.270 1.00 97.56 83 ILE A O 1
ATOM 653 N N . ALA A 1 84 ? 2.813 -0.722 17.272 1.00 96.44 84 ALA A N 1
ATOM 654 C CA . ALA A 1 84 ? 2.432 0.074 18.439 1.00 96.44 84 ALA A CA 1
ATOM 655 C C . ALA A 1 84 ? 1.945 1.480 18.048 1.00 96.44 84 ALA A C 1
ATOM 657 O O . ALA A 1 84 ? 0.930 1.942 18.568 1.00 96.44 84 ALA A O 1
ATOM 658 N N . TYR A 1 85 ? 2.607 2.115 17.078 1.00 95.19 85 TYR A N 1
ATOM 659 C CA . TYR A 1 85 ? 2.208 3.414 16.536 1.00 95.19 85 TYR A CA 1
ATOM 660 C C . TYR A 1 85 ? 0.780 3.401 15.969 1.00 95.19 85 TYR A C 1
ATOM 662 O O . TYR A 1 85 ? -0.052 4.222 16.358 1.00 95.19 85 TYR A O 1
ATOM 670 N N . TYR A 1 86 ? 0.458 2.448 15.086 1.00 96.81 86 TYR A N 1
ATOM 671 C CA . TYR A 1 86 ? -0.889 2.369 14.510 1.00 96.81 86 TYR A CA 1
ATOM 672 C C . TYR A 1 86 ? -1.932 1.911 15.528 1.00 96.81 86 TYR A C 1
ATOM 674 O O . TYR A 1 86 ? -3.062 2.391 15.489 1.00 96.81 86 TYR A O 1
ATOM 682 N N . ASN A 1 87 ? -1.557 1.052 16.478 1.00 96.75 87 ASN A N 1
ATOM 683 C CA . ASN A 1 87 ? -2.426 0.690 17.593 1.00 96.75 87 ASN A CA 1
ATOM 684 C C . ASN A 1 87 ? -2.836 1.910 18.417 1.00 96.75 87 ASN A C 1
ATOM 686 O O . ASN A 1 87 ? -4.015 2.046 18.736 1.00 96.75 87 ASN A O 1
ATOM 690 N N . HIS A 1 88 ? -1.893 2.797 18.735 1.00 95.12 88 HIS A N 1
ATOM 691 C CA . HIS A 1 88 ? -2.187 4.029 19.458 1.00 95.12 88 HIS A CA 1
ATOM 692 C C . HIS A 1 88 ? -3.155 4.924 18.669 1.00 95.12 88 HIS A C 1
ATOM 694 O O . HIS A 1 88 ? -4.209 5.274 19.191 1.00 95.12 88 HIS A O 1
ATOM 700 N N . LEU A 1 89 ? -2.877 5.186 17.385 1.00 93.44 89 LEU A N 1
ATOM 701 C CA . LEU A 1 89 ? -3.760 5.985 16.524 1.00 93.44 89 LEU A CA 1
ATOM 702 C C . LEU A 1 89 ? -5.176 5.395 16.422 1.00 93.44 89 LEU A C 1
ATOM 704 O O . LEU A 1 89 ? -6.165 6.112 16.552 1.00 93.44 89 LEU A O 1
ATOM 708 N N . ILE A 1 90 ? -5.292 4.084 16.198 1.00 95.81 90 ILE A N 1
ATOM 709 C CA . ILE A 1 90 ? -6.592 3.409 16.099 1.00 95.81 90 ILE A CA 1
ATOM 710 C C . ILE A 1 90 ? -7.346 3.492 17.429 1.00 95.81 90 ILE A C 1
ATOM 712 O O . ILE A 1 90 ? -8.550 3.741 17.426 1.00 95.81 90 ILE A O 1
ATOM 716 N N . ASN A 1 91 ? -6.655 3.318 18.558 1.00 95.00 91 ASN A N 1
ATOM 717 C CA . ASN A 1 91 ? -7.269 3.436 19.878 1.00 95.00 91 ASN A CA 1
ATOM 718 C C . ASN A 1 91 ? -7.793 4.852 20.134 1.00 95.00 91 ASN A C 1
ATOM 720 O O . ASN A 1 91 ? -8.914 4.986 20.617 1.00 95.00 91 ASN A O 1
ATOM 724 N N . GLU A 1 92 ? -7.039 5.886 19.759 1.00 92.31 92 GLU A N 1
ATOM 725 C CA . GLU A 1 92 ? -7.465 7.286 19.881 1.00 92.31 92 GLU A CA 1
ATOM 726 C C . GLU A 1 92 ? -8.675 7.617 18.999 1.00 92.31 92 GLU A C 1
ATOM 728 O O . GLU A 1 92 ? -9.605 8.303 19.423 1.00 92.31 92 GLU A O 1
ATOM 733 N N . LEU A 1 93 ? -8.718 7.092 17.773 1.00 92.12 93 LEU A N 1
ATOM 734 C CA . LEU A 1 93 ? -9.877 7.259 16.894 1.00 92.12 93 LEU A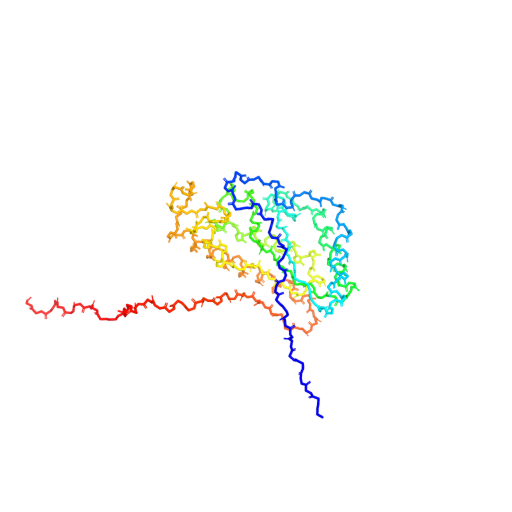 CA 1
ATOM 735 C C . LEU A 1 93 ? -11.125 6.606 17.496 1.00 92.12 93 LEU A C 1
ATOM 737 O O . LEU A 1 93 ? -12.179 7.237 17.601 1.00 92.12 93 LEU A O 1
ATOM 741 N N . VAL A 1 94 ? -10.994 5.355 17.938 1.00 94.00 94 VAL A N 1
ATOM 742 C CA . VAL A 1 94 ? -12.107 4.593 18.512 1.00 94.00 94 VAL A CA 1
ATOM 743 C C . VAL A 1 94 ? -12.573 5.204 19.835 1.00 94.00 94 VAL A C 1
ATOM 745 O O . VAL A 1 94 ? -13.782 5.291 20.055 1.00 94.00 94 VAL A O 1
ATOM 748 N N . SER A 1 95 ? -11.663 5.684 20.690 1.00 93.44 95 SER A N 1
ATOM 749 C CA . SER A 1 95 ? -12.011 6.313 21.973 1.00 93.44 95 SER A CA 1
ATOM 750 C C . SER A 1 95 ? -12.840 7.590 21.789 1.00 93.44 95 SER A C 1
ATOM 752 O O . SER A 1 95 ? -13.736 7.863 22.589 1.00 93.44 95 SER A O 1
ATOM 754 N N . LYS A 1 96 ? -12.624 8.327 20.690 1.00 90.44 96 LYS A N 1
ATOM 755 C CA . LYS A 1 96 ? -13.403 9.524 20.314 1.00 90.44 96 LYS A CA 1
ATOM 756 C C . LYS A 1 96 ? -14.613 9.210 19.421 1.00 90.44 96 LYS A C 1
ATOM 758 O O . LYS A 1 96 ? -15.323 10.116 18.965 1.00 90.44 96 LYS A O 1
ATOM 763 N N . GLY A 1 97 ? -14.897 7.925 19.200 1.00 90.44 97 GLY A N 1
ATOM 764 C CA . GLY A 1 97 ? -16.035 7.444 18.419 1.00 90.44 97 GLY A CA 1
ATOM 765 C C . GLY A 1 97 ? -15.919 7.710 16.917 1.00 90.44 97 GLY A C 1
ATOM 766 O O . GLY A 1 97 ? -16.945 7.797 16.250 1.00 90.44 97 GLY A O 1
ATOM 767 N N . LEU A 1 98 ? -14.700 7.877 16.397 1.00 91.38 98 LEU A N 1
ATOM 768 C CA . LEU A 1 98 ? -14.422 7.989 14.967 1.00 91.38 98 LEU A CA 1
ATOM 769 C C . LEU A 1 98 ? -14.208 6.595 14.373 1.00 91.38 98 LEU A C 1
ATOM 771 O O . LEU A 1 98 ? -13.493 5.764 14.933 1.00 91.38 98 LEU A O 1
ATOM 775 N N . GLN A 1 99 ? -14.802 6.340 13.209 1.00 92.31 99 GLN A N 1
ATOM 776 C CA . GLN A 1 99 ? -14.599 5.086 12.487 1.00 92.31 99 GLN A CA 1
ATOM 777 C C . GLN A 1 99 ? -13.289 5.124 11.683 1.00 92.31 99 GLN A C 1
ATOM 779 O O . GLN A 1 99 ? -13.149 5.975 10.800 1.00 92.31 99 GLN A O 1
ATOM 784 N N . PRO A 1 100 ? -12.333 4.209 11.927 1.00 94.06 100 PRO A N 1
ATOM 785 C CA . PRO A 1 100 ? -11.108 4.142 11.140 1.00 94.06 100 PRO A CA 1
ATOM 786 C C . PRO A 1 100 ? -11.363 3.487 9.772 1.00 94.06 100 PRO A C 1
ATOM 788 O O . PRO A 1 100 ? -11.847 2.355 9.689 1.00 94.06 100 PRO A O 1
ATOM 791 N N . PHE A 1 101 ? -10.989 4.191 8.703 1.00 93.75 101 PHE A N 1
ATOM 792 C CA . PHE A 1 101 ? -10.935 3.687 7.330 1.00 93.75 101 PHE A CA 1
ATOM 793 C C . PHE A 1 101 ? -9.473 3.514 6.931 1.00 93.75 101 PHE A C 1
ATOM 795 O O . PHE A 1 101 ? -8.761 4.489 6.688 1.00 93.75 101 PHE A O 1
ATOM 802 N N . VAL A 1 102 ? -9.009 2.270 6.872 1.00 97.00 102 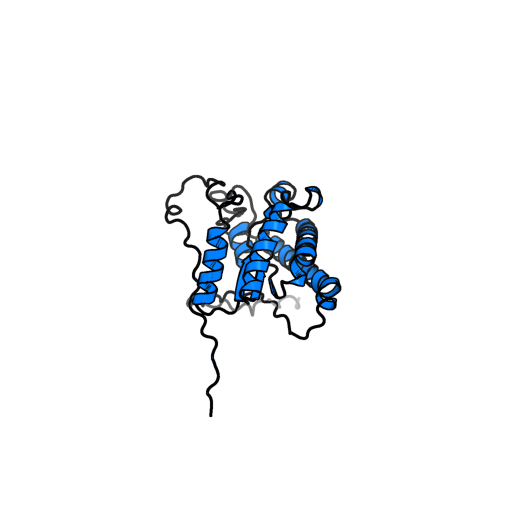VAL A N 1
ATOM 803 C CA . VAL A 1 102 ? -7.580 1.989 6.721 1.00 97.00 102 VAL A CA 1
ATOM 804 C C . VAL A 1 102 ? -7.255 1.587 5.295 1.00 97.00 102 VAL A C 1
ATOM 806 O O . VAL A 1 102 ? -7.806 0.627 4.763 1.00 97.00 102 VAL A O 1
ATOM 809 N N . THR A 1 103 ? -6.328 2.320 4.684 1.00 96.50 103 THR A N 1
ATOM 810 C CA . THR A 1 103 ? -5.747 1.991 3.381 1.00 96.50 103 THR A CA 1
ATOM 811 C C . THR A 1 103 ? -4.444 1.211 3.573 1.00 96.50 103 THR A C 1
ATOM 813 O O . THR A 1 103 ? -3.539 1.698 4.246 1.00 96.50 1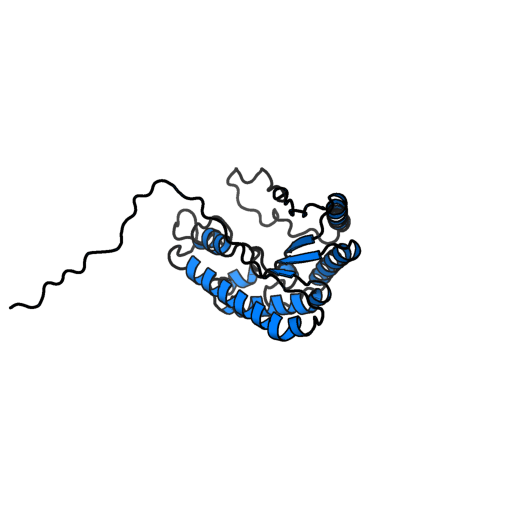03 THR A O 1
ATOM 816 N N . LEU A 1 104 ? -4.338 0.011 2.999 1.00 97.12 104 LEU A N 1
ATOM 817 C CA . LEU A 1 104 ? -3.157 -0.849 3.137 1.00 97.12 104 LEU A CA 1
ATOM 818 C C . LEU A 1 104 ? -1.982 -0.366 2.284 1.00 97.12 104 LEU A C 1
ATOM 820 O O . LEU A 1 104 ? -0.850 -0.415 2.748 1.00 97.12 104 LEU A O 1
ATOM 824 N N . PHE A 1 105 ? -2.247 0.106 1.065 1.00 96.94 105 PHE A N 1
ATOM 825 C CA . PHE A 1 105 ? -1.220 0.604 0.155 1.00 96.94 105 PHE A CA 1
ATOM 826 C C . PHE A 1 105 ? -1.561 1.988 -0.390 1.00 96.94 105 PHE A C 1
ATOM 828 O O . PHE A 1 105 ? -2.601 2.173 -1.036 1.00 96.94 105 PHE A O 1
ATOM 835 N N . HIS A 1 106 ? -0.656 2.946 -0.178 1.00 94.94 106 HIS A N 1
ATOM 836 C CA . HIS A 1 106 ? -0.808 4.324 -0.640 1.00 94.94 106 HIS A CA 1
ATOM 837 C C . HIS A 1 106 ? 0.452 4.807 -1.369 1.00 94.94 106 HIS A C 1
ATOM 839 O O . HIS A 1 106 ? 1.005 5.859 -1.068 1.00 94.94 106 HIS A O 1
ATOM 845 N N . TRP A 1 107 ? 0.859 4.023 -2.373 1.00 91.94 107 TRP A N 1
ATOM 846 C CA . TRP A 1 107 ? 1.981 4.302 -3.283 1.00 91.94 107 TRP A CA 1
ATOM 847 C C . TRP A 1 107 ? 3.365 4.239 -2.623 1.00 91.94 107 TRP A C 1
ATOM 849 O O . TRP A 1 107 ? 4.359 4.648 -3.218 1.00 91.94 107 TRP A O 1
ATOM 859 N N . ASP A 1 108 ? 3.448 3.675 -1.425 1.00 89.38 108 ASP A N 1
ATOM 860 C CA . ASP A 1 108 ? 4.660 3.509 -0.633 1.00 89.38 108 ASP A CA 1
ATOM 861 C C . ASP A 1 108 ? 5.214 2.078 -0.741 1.00 89.38 108 ASP A C 1
ATOM 863 O O . ASP A 1 108 ? 5.355 1.354 0.244 1.00 89.38 108 ASP A O 1
ATOM 867 N N . SER A 1 109 ? 5.518 1.665 -1.978 1.00 90.12 109 SER A N 1
ATOM 868 C CA . SER A 1 109 ? 6.160 0.372 -2.264 1.00 90.12 109 SER A CA 1
ATOM 869 C C . SER A 1 109 ? 7.492 0.258 -1.506 1.00 90.12 109 SER A C 1
ATOM 871 O O . SER A 1 109 ? 8.301 1.190 -1.574 1.00 90.12 109 SER A O 1
ATOM 873 N N . PRO A 1 110 ? 7.755 -0.844 -0.777 1.00 95.62 110 PRO A N 1
ATOM 874 C CA . PRO A 1 110 ? 9.033 -1.031 -0.105 1.00 95.62 110 PRO A CA 1
ATOM 875 C C . PRO A 1 110 ? 10.203 -1.029 -1.093 1.00 95.62 110 PRO A C 1
ATOM 877 O O . PRO A 1 110 ? 10.286 -1.898 -1.961 1.00 95.62 110 PRO A O 1
ATOM 880 N N . GLN A 1 111 ? 11.158 -0.112 -0.907 1.00 94.25 111 GLN A N 1
ATOM 881 C CA . GLN A 1 111 ? 12.346 -0.019 -1.766 1.00 94.25 111 GLN A CA 1
ATOM 882 C C . GLN A 1 111 ? 13.111 -1.350 -1.841 1.00 94.25 111 GLN A C 1
ATOM 884 O O . GLN A 1 111 ? 13.562 -1.736 -2.910 1.00 94.25 111 GLN A O 1
ATOM 889 N N . GLY A 1 112 ? 13.174 -2.108 -0.740 1.00 94.19 112 GLY A N 1
ATOM 890 C CA . GLY A 1 112 ? 13.810 -3.428 -0.736 1.00 94.19 112 GLY A CA 1
ATOM 891 C C . GLY A 1 112 ? 13.181 -4.424 -1.721 1.00 94.19 112 GLY A C 1
ATOM 892 O O . GLY A 1 112 ? 13.896 -5.231 -2.303 1.00 94.19 112 GLY A O 1
ATOM 893 N N . LEU A 1 113 ? 11.867 -4.359 -1.964 1.00 96.12 113 LEU A N 1
ATOM 894 C CA . LEU A 1 113 ? 11.191 -5.224 -2.942 1.00 96.12 113 LEU A CA 1
ATOM 895 C C . LEU A 1 113 ? 11.380 -4.713 -4.377 1.00 96.12 113 LEU A C 1
ATOM 897 O O . LEU A 1 113 ? 11.522 -5.511 -5.309 1.00 96.12 113 LEU A O 1
ATOM 901 N N . GLU A 1 114 ? 11.430 -3.390 -4.555 1.00 94.88 114 GLU A N 1
ATOM 902 C CA . GLU A 1 114 ? 11.825 -2.767 -5.825 1.00 94.88 114 GLU A CA 1
ATOM 903 C C . GLU A 1 114 ? 13.247 -3.192 -6.229 1.00 94.88 114 GLU A C 1
ATOM 905 O O . GLU A 1 114 ? 13.466 -3.594 -7.370 1.00 94.88 114 GLU A O 1
ATOM 910 N N . ASP A 1 115 ? 14.191 -3.213 -5.287 1.00 94.50 115 ASP A N 1
ATOM 911 C CA . ASP A 1 115 ? 15.586 -3.583 -5.550 1.00 94.50 115 ASP A CA 1
ATOM 912 C C . ASP A 1 115 ? 15.764 -5.085 -5.827 1.00 94.50 115 ASP A C 1
ATOM 914 O O . ASP A 1 115 ? 16.569 -5.470 -6.677 1.00 94.50 115 ASP A O 1
ATOM 918 N N . VAL A 1 116 ? 15.019 -5.951 -5.128 1.00 94.75 116 VAL A N 1
ATOM 919 C CA . VAL A 1 116 ? 15.163 -7.412 -5.257 1.00 94.75 116 VAL A CA 1
ATOM 920 C C . VAL A 1 116 ? 14.525 -7.944 -6.539 1.00 94.75 116 VAL A C 1
ATOM 922 O O . VAL A 1 116 ? 15.094 -8.825 -7.184 1.00 94.75 116 VAL A O 1
ATOM 925 N N . TYR A 1 117 ? 13.333 -7.463 -6.905 1.00 96.56 117 TYR A N 1
ATOM 926 C CA . TYR A 1 117 ? 12.595 -8.013 -8.047 1.00 96.56 117 TYR A CA 1
ATOM 927 C C . TYR A 1 117 ? 11.787 -6.984 -8.852 1.00 96.56 117 TYR A C 1
ATOM 929 O O . TYR A 1 117 ? 10.984 -7.375 -9.701 1.00 96.56 117 TYR A O 1
ATOM 937 N N . GLY A 1 118 ? 11.975 -5.683 -8.619 1.00 95.62 118 GLY A N 1
ATOM 938 C CA . GLY A 1 118 ? 11.240 -4.628 -9.324 1.00 95.62 118 GLY A CA 1
ATOM 939 C C . GLY A 1 118 ? 9.811 -4.425 -8.823 1.00 95.62 118 GLY A C 1
ATOM 940 O O . GLY A 1 118 ? 8.947 -4.033 -9.610 1.00 95.62 118 GLY A O 1
ATOM 941 N N . GLY A 1 119 ? 9.540 -4.774 -7.559 1.00 96.19 119 GLY A N 1
ATOM 942 C CA . GLY A 1 119 ? 8.269 -4.495 -6.897 1.00 96.19 119 GLY A CA 1
ATOM 943 C C . GLY A 1 119 ? 7.077 -5.023 -7.687 1.00 96.19 119 GLY A C 1
ATOM 944 O O . GLY A 1 119 ? 6.994 -6.213 -7.998 1.00 96.19 119 GLY A O 1
ATOM 945 N N . PHE A 1 120 ? 6.163 -4.128 -8.068 1.00 97.31 120 PHE A N 1
ATOM 946 C CA . PHE A 1 120 ? 4.943 -4.513 -8.781 1.00 97.31 120 PHE A CA 1
ATOM 947 C C . PHE A 1 120 ? 5.151 -5.021 -10.215 1.00 97.31 120 PHE A C 1
ATOM 949 O O . PHE A 1 120 ? 4.203 -5.521 -10.826 1.00 97.31 120 PHE A O 1
ATOM 956 N N . LEU A 1 121 ? 6.366 -4.960 -10.766 1.00 97.50 121 LEU A N 1
ATOM 957 C CA . LEU A 1 121 ? 6.679 -5.610 -12.043 1.00 97.50 121 LEU A CA 1
ATOM 958 C C . LEU A 1 121 ? 6.768 -7.132 -11.926 1.00 97.50 121 LEU A C 1
ATOM 960 O O . LEU A 1 121 ? 6.600 -7.822 -12.930 1.00 97.50 121 LEU A O 1
ATOM 964 N N . SER A 1 122 ? 6.995 -7.658 -10.724 1.00 98.19 122 SER A N 1
ATOM 965 C CA . SER A 1 122 ? 7.075 -9.092 -10.463 1.00 98.19 122 SER A CA 1
ATOM 966 C C . SER A 1 122 ? 5.792 -9.615 -9.835 1.00 98.19 122 SER A C 1
ATOM 968 O O . SER A 1 122 ? 5.200 -8.972 -8.971 1.00 98.19 122 SER A O 1
ATOM 970 N N . SER A 1 123 ? 5.395 -10.835 -10.197 1.00 97.94 123 SER A N 1
ATOM 971 C CA . SER A 1 123 ? 4.264 -11.520 -9.565 1.00 97.94 123 SER A CA 1
ATOM 972 C C . SER A 1 123 ? 4.517 -11.843 -8.088 1.00 97.94 123 SER A C 1
ATOM 974 O O . SER A 1 123 ? 3.563 -12.073 -7.346 1.00 97.94 123 SER A O 1
ATOM 976 N N . ASN A 1 124 ? 5.779 -11.841 -7.638 1.00 97.94 124 ASN A N 1
ATOM 977 C CA . ASN A 1 124 ? 6.144 -12.106 -6.241 1.00 97.94 124 ASN A CA 1
ATOM 978 C C . ASN A 1 124 ? 5.522 -11.088 -5.273 1.00 97.94 124 ASN A C 1
ATOM 980 O O . ASN A 1 124 ? 5.169 -11.460 -4.153 1.00 97.94 124 ASN A O 1
ATOM 984 N N . ILE A 1 125 ? 5.283 -9.854 -5.738 1.00 98.12 125 ILE A N 1
ATOM 985 C CA . ILE A 1 125 ? 4.654 -8.790 -4.945 1.00 98.12 125 ILE A CA 1
ATOM 986 C C . ILE A 1 125 ? 3.285 -9.197 -4.400 1.00 98.12 125 ILE A C 1
ATOM 988 O O . ILE A 1 125 ? 2.871 -8.724 -3.348 1.00 98.12 125 ILE A O 1
ATOM 992 N N . VAL A 1 126 ? 2.571 -10.081 -5.111 1.00 98.44 126 VAL A N 1
ATOM 993 C CA . VAL A 1 126 ? 1.241 -10.550 -4.716 1.00 98.44 126 VAL A CA 1
ATOM 994 C C . VAL A 1 126 ? 1.334 -11.273 -3.381 1.00 98.44 126 VAL A C 1
ATOM 996 O O . VAL A 1 126 ? 0.522 -11.020 -2.497 1.00 98.44 126 VAL A O 1
ATOM 999 N N . LYS A 1 127 ? 2.340 -12.139 -3.216 1.00 98.12 127 LYS A N 1
ATOM 1000 C CA . LYS A 1 127 ? 2.541 -12.866 -1.966 1.00 98.12 127 LYS A CA 1
ATOM 1001 C C . LYS A 1 127 ? 2.969 -11.917 -0.847 1.00 98.12 127 LYS A C 1
ATOM 1003 O O . LYS A 1 127 ? 2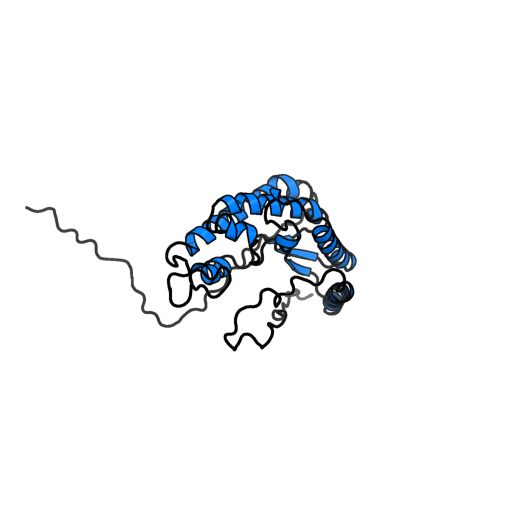.352 -11.944 0.210 1.00 98.12 127 LYS A O 1
ATOM 1008 N N . ASP A 1 128 ? 3.967 -11.067 -1.087 1.00 98.25 128 ASP A N 1
ATOM 1009 C CA . ASP A 1 128 ? 4.466 -10.147 -0.055 1.00 98.25 128 ASP A CA 1
ATOM 1010 C C . ASP A 1 128 ? 3.376 -9.164 0.408 1.00 98.25 128 ASP A C 1
ATOM 1012 O O . ASP A 1 128 ? 3.258 -8.880 1.600 1.00 98.25 128 ASP A O 1
ATOM 1016 N N . PHE A 1 129 ? 2.522 -8.694 -0.509 1.00 98.44 129 PHE A N 1
ATOM 1017 C CA . PHE A 1 129 ? 1.378 -7.849 -0.164 1.00 98.44 129 PHE A CA 1
ATOM 1018 C C . PHE A 1 129 ? 0.337 -8.593 0.680 1.00 98.44 129 PHE A C 1
ATOM 1020 O O . PHE A 1 129 ? -0.219 -8.016 1.612 1.00 98.44 129 PHE A O 1
ATOM 1027 N N . VAL A 1 130 ? 0.061 -9.864 0.369 1.00 98.31 130 VAL A N 1
ATOM 1028 C CA . VAL A 1 130 ? -0.875 -10.689 1.149 1.00 98.31 130 VAL A CA 1
ATOM 1029 C C . VAL A 1 130 ? -0.329 -10.952 2.548 1.00 98.31 130 VAL A C 1
ATOM 1031 O O . VAL A 1 130 ? -1.068 -10.771 3.511 1.00 98.31 130 VAL A O 1
ATOM 1034 N N . ASP A 1 131 ? 0.953 -11.300 2.668 1.00 98.31 131 ASP A N 1
ATOM 1035 C CA . ASP A 1 131 ? 1.628 -11.491 3.954 1.00 98.31 131 ASP A CA 1
ATOM 1036 C C . ASP A 1 131 ? 1.556 -10.204 4.808 1.00 98.31 131 ASP A C 1
ATOM 1038 O O . ASP A 1 131 ? 1.234 -10.241 5.997 1.00 98.31 131 ASP A O 1
ATOM 1042 N N . TYR A 1 132 ? 1.804 -9.040 4.198 1.00 98.50 132 TYR A N 1
ATOM 1043 C CA . TYR A 1 132 ? 1.647 -7.735 4.847 1.00 98.50 132 TYR A CA 1
ATOM 1044 C C . TYR A 1 132 ? 0.201 -7.466 5.288 1.00 98.50 132 TYR A C 1
ATOM 1046 O O . TYR A 1 132 ? -0.038 -7.082 6.437 1.00 98.50 132 TYR A O 1
ATOM 1054 N N . ALA A 1 133 ? -0.768 -7.699 4.402 1.00 98.12 133 ALA A N 1
ATOM 1055 C CA . ALA A 1 133 ? -2.182 -7.513 4.699 1.00 98.12 133 ALA A CA 1
ATOM 1056 C C . ALA A 1 133 ? -2.644 -8.423 5.848 1.00 98.12 133 ALA A C 1
ATOM 1058 O O . ALA A 1 133 ? -3.389 -7.967 6.712 1.00 98.12 133 ALA A O 1
ATOM 1059 N N . GLU A 1 134 ? -2.169 -9.672 5.904 1.00 97.75 134 GLU A N 1
ATOM 1060 C CA . GLU A 1 134 ? -2.453 -10.612 6.994 1.00 97.75 134 GLU A CA 1
ATOM 1061 C C . GLU A 1 134 ? -1.998 -10.063 8.348 1.00 97.75 134 GLU A C 1
ATOM 1063 O O . GLU A 1 134 ? -2.768 -10.081 9.312 1.00 97.75 134 GLU A O 1
ATOM 1068 N N . VAL A 1 135 ? -0.779 -9.512 8.419 1.00 98.00 135 VAL A N 1
ATOM 1069 C CA . VAL A 1 135 ? -0.287 -8.851 9.635 1.00 98.00 135 VAL A CA 1
ATOM 1070 C C . VAL A 1 135 ? -1.225 -7.707 10.014 1.00 98.00 135 VAL A C 1
ATOM 1072 O O . VAL A 1 135 ? -1.697 -7.660 11.146 1.00 98.00 135 VAL A O 1
ATOM 1075 N N . CYS A 1 136 ? -1.585 -6.823 9.082 1.00 98.00 136 CYS A N 1
ATOM 1076 C CA . CYS A 1 136 ? -2.504 -5.724 9.381 1.00 98.00 136 CYS A CA 1
ATOM 1077 C C . CYS A 1 136 ? -3.882 -6.204 9.868 1.00 98.00 136 CYS A C 1
ATOM 1079 O O . CYS A 1 136 ? -4.419 -5.656 10.832 1.00 98.00 136 CYS A O 1
ATOM 1081 N N . PHE A 1 137 ? -4.459 -7.228 9.237 1.00 97.06 137 PHE A N 1
ATOM 1082 C CA . PHE A 1 137 ? -5.755 -7.771 9.643 1.00 97.06 137 PHE A CA 1
ATOM 1083 C C . PHE A 1 137 ? -5.695 -8.418 11.024 1.00 97.06 137 PHE A C 1
ATOM 1085 O O . PHE A 1 137 ? -6.609 -8.218 11.825 1.00 97.06 137 PHE A O 1
ATOM 1092 N N . ARG A 1 138 ? -4.615 -9.144 11.326 1.00 96.06 138 ARG A N 1
ATOM 1093 C CA . ARG A 1 138 ? -4.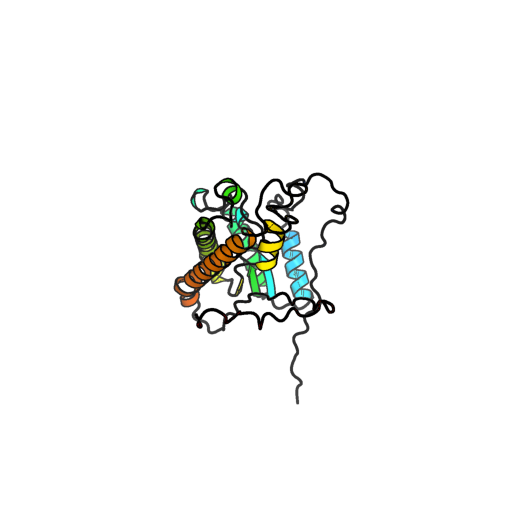405 -9.767 12.634 1.00 96.06 138 ARG A CA 1
ATOM 1094 C C . ARG A 1 138 ? -4.234 -8.737 13.744 1.00 96.06 138 ARG A C 1
ATOM 1096 O O . ARG A 1 138 ? -4.860 -8.880 14.787 1.00 96.06 138 ARG A O 1
ATOM 1103 N N . GLU A 1 139 ? -3.403 -7.722 13.527 1.00 97.06 139 GLU A N 1
ATOM 1104 C CA . GLU A 1 139 ? -3.047 -6.761 14.577 1.00 97.06 139 GLU A CA 1
ATOM 1105 C C . GLU A 1 139 ? -4.128 -5.690 14.804 1.00 97.06 139 GLU A C 1
ATOM 1107 O O . GLU A 1 139 ? -4.253 -5.168 15.913 1.00 97.06 139 GLU A O 1
ATOM 1112 N N . PHE A 1 140 ? -4.912 -5.344 13.773 1.00 96.69 140 PHE A N 1
ATOM 1113 C CA . PHE A 1 140 ? -5.826 -4.193 13.821 1.00 96.69 140 PHE A CA 1
ATOM 1114 C C . PHE A 1 140 ? -7.294 -4.518 13.505 1.00 96.69 140 PHE A C 1
ATOM 1116 O O . PHE A 1 140 ? -8.168 -3.671 13.711 1.00 96.69 140 PHE A O 1
ATOM 1123 N N . GLY A 1 141 ? -7.605 -5.707 12.977 1.00 94.19 141 GLY A N 1
ATOM 1124 C CA . GLY A 1 141 ? -8.953 -6.062 12.501 1.00 94.19 141 GLY A CA 1
ATOM 1125 C C . GLY A 1 141 ? -10.022 -6.163 13.597 1.00 94.19 141 GLY A C 1
ATOM 1126 O O . GLY A 1 141 ? -11.229 -6.099 13.321 1.00 94.19 141 GLY A O 1
ATOM 1127 N N . ASP A 1 142 ? -9.607 -6.258 14.860 1.00 93.38 142 ASP A N 1
ATOM 1128 C CA . ASP A 1 142 ? -10.497 -6.211 16.018 1.00 93.38 142 ASP A CA 1
ATOM 1129 C C . ASP A 1 142 ? -11.210 -4.849 16.130 1.00 93.38 142 ASP A C 1
ATOM 1131 O O . ASP A 1 142 ? -12.415 -4.809 16.396 1.00 93.38 142 ASP A O 1
ATOM 1135 N N . ARG A 1 143 ? -10.513 -3.754 15.798 1.00 95.12 143 ARG A N 1
ATOM 1136 C CA . ARG A 1 143 ? -11.016 -2.367 15.840 1.00 95.12 143 ARG A CA 1
ATOM 1137 C C . ARG A 1 143 ? -11.329 -1.786 14.460 1.00 95.12 143 ARG A C 1
ATOM 1139 O O . ARG A 1 143 ? -12.279 -1.020 14.319 1.00 95.12 143 ARG A O 1
ATOM 1146 N N . VAL A 1 144 ? -10.587 -2.175 13.425 1.00 94.88 144 VAL A N 1
ATOM 1147 C CA . VAL A 1 144 ? -10.759 -1.666 12.056 1.00 94.88 144 VAL A CA 1
ATOM 1148 C C . VAL A 1 144 ? -11.747 -2.526 11.272 1.00 94.88 144 VAL A C 1
ATOM 1150 O O . VAL A 1 144 ? -11.525 -3.715 11.036 1.00 94.88 144 VAL A O 1
ATOM 1153 N N . LYS A 1 145 ? -12.845 -1.903 10.829 1.00 91.19 145 LYS A N 1
ATOM 1154 C CA . LYS A 1 145 ? -13.927 -2.569 10.078 1.00 91.19 145 LYS A CA 1
ATOM 1155 C C . LYS A 1 145 ? -13.959 -2.218 8.594 1.00 91.19 145 LYS A C 1
ATOM 1157 O O . LYS A 1 145 ? -14.538 -2.969 7.814 1.00 91.19 145 LYS A O 1
ATOM 1162 N N . TYR A 1 146 ? -13.318 -1.119 8.200 1.00 93.69 146 TYR A N 1
ATOM 1163 C CA . TYR A 1 146 ? -13.295 -0.646 6.820 1.00 93.69 146 TYR A CA 1
ATOM 1164 C C . TYR A 1 146 ? -11.867 -0.649 6.287 1.00 93.69 146 TYR A C 1
ATOM 1166 O O . TYR A 1 146 ? -11.009 0.099 6.758 1.00 93.69 146 TYR A O 1
ATOM 1174 N N . TRP A 1 147 ? -11.641 -1.499 5.289 1.00 96.06 147 TRP A N 1
ATOM 1175 C CA . TRP A 1 147 ? -10.341 -1.726 4.673 1.00 96.06 147 TRP A CA 1
ATOM 1176 C C . TRP A 1 147 ? -10.370 -1.341 3.197 1.00 96.06 147 TRP A C 1
ATOM 1178 O O . TRP A 1 147 ? -11.280 -1.716 2.457 1.00 96.06 147 TRP A O 1
ATOM 1188 N N . ILE A 1 148 ? -9.340 -0.623 2.768 1.00 96.31 148 ILE A N 1
ATOM 1189 C CA . ILE A 1 148 ? -9.079 -0.248 1.380 1.00 96.31 148 ILE A CA 1
ATOM 1190 C C . ILE A 1 148 ? -7.728 -0.865 1.019 1.00 96.31 148 ILE A C 1
ATOM 1192 O O . ILE A 1 148 ? -6.733 -0.603 1.684 1.00 96.31 148 ILE A O 1
ATOM 1196 N N . THR A 1 149 ? -7.656 -1.708 -0.009 1.00 96.12 149 THR A N 1
ATOM 1197 C CA . THR A 1 149 ? -6.385 -2.374 -0.347 1.00 96.12 149 THR A CA 1
ATOM 1198 C C . THR A 1 149 ? -5.406 -1.419 -1.028 1.00 96.12 149 THR A C 1
ATOM 1200 O O . THR A 1 149 ? -4.291 -1.259 -0.553 1.00 96.12 149 THR A O 1
ATOM 1203 N N . PHE A 1 150 ? -5.829 -0.764 -2.113 1.00 95.50 150 PHE A N 1
ATOM 1204 C CA . PHE A 1 150 ? -4.979 0.063 -2.973 1.00 95.50 150 PHE A CA 1
ATOM 1205 C C . PHE A 1 150 ? -5.624 1.432 -3.166 1.00 95.50 150 PHE A C 1
ATOM 1207 O O . PHE A 1 150 ? -6.780 1.510 -3.585 1.00 95.50 150 PHE A O 1
ATOM 1214 N N . ASN A 1 151 ? -4.878 2.501 -2.892 1.00 93.81 151 ASN A N 1
ATOM 1215 C CA . ASN A 1 151 ? -5.265 3.850 -3.291 1.00 93.81 151 ASN A CA 1
ATOM 1216 C C . ASN A 1 151 ? -5.001 4.065 -4.785 1.00 93.81 151 ASN A C 1
ATOM 1218 O O . ASN A 1 151 ? -3.870 3.874 -5.228 1.00 93.81 151 ASN A O 1
ATOM 1222 N N . GLU A 1 152 ? -6.013 4.515 -5.533 1.00 92.25 152 GLU A N 1
ATOM 1223 C CA . GLU A 1 152 ? -5.878 4.981 -6.923 1.00 92.25 152 GLU A CA 1
ATOM 1224 C C . GLU A 1 152 ? -4.928 4.125 -7.800 1.00 92.25 152 GLU A C 1
ATOM 1226 O O . GLU A 1 152 ? -3.900 4.612 -8.290 1.00 92.25 152 GLU A O 1
ATOM 1231 N N . PRO A 1 153 ? -5.236 2.835 -8.028 1.00 92.25 153 PRO A N 1
ATOM 1232 C CA . PRO A 1 153 ? -4.307 1.907 -8.681 1.00 92.25 153 PRO A CA 1
ATOM 1233 C C . PRO A 1 153 ? -3.923 2.341 -10.102 1.00 92.25 153 PRO A C 1
ATOM 1235 O O . PRO A 1 153 ? -2.782 2.144 -10.520 1.00 92.25 153 PRO A O 1
ATOM 1238 N N . TRP A 1 154 ? -4.844 2.987 -10.831 1.00 94.06 154 TRP A N 1
ATOM 1239 C CA . TRP A 1 154 ? -4.562 3.552 -12.154 1.00 94.06 154 TRP A CA 1
ATOM 1240 C C . TRP A 1 154 ? -3.470 4.624 -12.095 1.00 94.06 154 TRP A C 1
ATOM 1242 O O . TRP A 1 154 ? -2.532 4.588 -12.893 1.00 94.06 154 TRP A O 1
ATOM 1252 N N . SER A 1 155 ? -3.571 5.550 -11.133 1.00 94.25 155 SER A N 1
ATOM 1253 C CA . SER A 1 155 ? -2.598 6.626 -10.940 1.00 94.25 155 SER A CA 1
ATOM 1254 C C . SER A 1 155 ? -1.220 6.033 -10.651 1.00 94.25 155 SER A C 1
ATOM 1256 O O . SER A 1 155 ? -0.257 6.406 -11.314 1.00 94.25 155 SER A O 1
ATOM 1258 N N . PHE A 1 156 ? -1.129 5.039 -9.761 1.00 93.19 156 PHE A N 1
ATOM 1259 C CA . PHE A 1 156 ? 0.133 4.352 -9.472 1.00 93.19 156 PHE A CA 1
ATOM 1260 C C . PHE A 1 156 ? 0.755 3.708 -10.727 1.00 93.19 156 PHE A C 1
ATOM 1262 O O . PHE A 1 156 ? 1.911 3.984 -11.052 1.00 93.19 156 PHE A O 1
ATOM 1269 N N . CYS A 1 157 ? -0.016 2.922 -11.494 1.00 94.38 157 CYS A N 1
ATOM 1270 C CA . CYS A 1 157 ? 0.490 2.278 -12.715 1.00 94.38 157 CYS A CA 1
ATOM 1271 C C . CYS A 1 157 ? 0.963 3.300 -13.757 1.00 94.38 157 CYS A C 1
ATOM 1273 O O . CYS A 1 157 ? 2.050 3.182 -14.319 1.00 94.38 157 CYS A O 1
ATOM 1275 N N . VAL A 1 158 ? 0.141 4.309 -14.050 1.00 95.38 158 VAL A N 1
ATOM 1276 C CA . VAL A 1 158 ? 0.404 5.238 -15.157 1.00 95.38 158 VAL A CA 1
ATOM 1277 C C . VAL A 1 158 ? 1.482 6.244 -14.786 1.00 95.38 158 VAL A C 1
ATOM 1279 O O . VAL A 1 158 ? 2.384 6.517 -15.582 1.00 95.38 158 VAL A O 1
ATOM 1282 N N . LEU A 1 159 ? 1.412 6.816 -13.588 1.00 95.50 159 LEU A N 1
ATOM 1283 C CA . LEU A 1 159 ? 2.349 7.850 -13.171 1.00 95.50 159 LEU A CA 1
ATOM 1284 C C . LEU A 1 159 ? 3.725 7.270 -12.819 1.00 95.50 159 LEU A C 1
ATOM 1286 O O . LEU A 1 159 ? 4.724 7.937 -13.100 1.00 95.50 159 LEU A O 1
ATOM 1290 N N . GLY A 1 160 ? 3.769 6.046 -12.278 1.00 94.56 160 GLY A N 1
ATOM 1291 C CA . GLY A 1 160 ? 4.998 5.341 -11.911 1.00 94.56 160 GLY A CA 1
ATOM 1292 C C . GLY A 1 160 ? 5.694 4.619 -13.068 1.00 94.56 160 GLY A C 1
ATOM 1293 O O . GLY A 1 160 ? 6.920 4.651 -13.132 1.00 94.56 160 GLY A O 1
ATOM 1294 N N . TYR A 1 161 ? 4.932 4.018 -13.995 1.00 96.62 161 TYR A N 1
ATOM 1295 C CA . TYR A 1 161 ? 5.475 3.092 -15.007 1.00 96.62 161 TYR A CA 1
ATOM 1296 C C . TYR A 1 161 ? 5.190 3.474 -16.470 1.00 96.62 161 TYR A C 1
ATOM 1298 O O . TYR A 1 161 ? 5.710 2.836 -17.384 1.00 96.62 161 TYR A O 1
ATOM 1306 N N . ALA A 1 162 ? 4.374 4.506 -16.730 1.00 95.50 162 ALA A N 1
ATOM 1307 C CA . ALA A 1 162 ? 4.156 5.023 -18.088 1.00 95.50 162 ALA A CA 1
ATOM 1308 C C . ALA A 1 162 ? 4.780 6.406 -18.284 1.00 95.50 162 ALA A C 1
ATOM 1310 O O . ALA A 1 162 ? 5.488 6.637 -19.264 1.00 95.50 162 ALA A O 1
ATOM 1311 N N . ARG A 1 163 ? 4.486 7.341 -17.371 1.00 93.94 163 ARG A N 1
ATOM 1312 C CA . ARG A 1 163 ? 4.941 8.739 -17.444 1.00 93.94 163 ARG A CA 1
ATOM 1313 C C . ARG A 1 163 ? 6.267 8.987 -16.733 1.00 93.94 163 ARG A C 1
ATOM 1315 O O . ARG A 1 163 ? 6.899 10.008 -17.018 1.00 93.94 163 ARG A O 1
ATOM 1322 N N . GLY A 1 164 ? 6.628 8.103 -15.800 1.00 93.38 164 GLY A N 1
ATOM 1323 C CA . GLY A 1 164 ? 7.799 8.224 -14.935 1.00 93.38 164 GLY A CA 1
ATOM 1324 C C . GLY A 1 164 ? 7.823 9.502 -14.093 1.00 93.38 164 GLY A C 1
ATOM 1325 O O . GLY A 1 164 ? 8.889 10.016 -13.783 1.00 93.38 164 GLY A O 1
ATOM 1326 N N . SER A 1 165 ? 6.653 10.064 -13.782 1.00 94.38 165 SER A N 1
ATOM 1327 C CA . SER A 1 165 ? 6.515 11.309 -13.012 1.00 94.38 165 SER A CA 1
ATOM 1328 C C . SER A 1 165 ? 6.494 11.086 -11.499 1.00 94.38 165 SER A C 1
ATOM 1330 O O . SER A 1 165 ? 6.644 12.039 -10.744 1.00 94.38 165 SER A O 1
ATOM 1332 N N . PHE A 1 166 ? 6.266 9.847 -11.068 1.00 92.31 166 PHE A N 1
ATOM 1333 C CA . PHE A 1 166 ? 6.257 9.418 -9.670 1.00 92.31 166 PHE A CA 1
ATOM 1334 C C . PHE A 1 166 ? 7.148 8.180 -9.525 1.00 92.31 166 PHE A C 1
ATOM 1336 O O . PHE A 1 166 ? 7.371 7.505 -10.532 1.00 92.31 166 PHE A O 1
ATOM 1343 N N . PRO A 1 167 ? 7.647 7.857 -8.317 1.00 91.69 167 PRO A N 1
ATOM 1344 C CA . PRO A 1 167 ? 8.382 6.617 -8.075 1.00 91.69 167 PRO A CA 1
ATOM 1345 C C . PRO A 1 167 ? 7.618 5.376 -8.585 1.00 91.69 167 PRO A C 1
ATOM 1347 O O . PRO A 1 167 ? 6.389 5.346 -8.485 1.00 91.69 167 PRO A O 1
ATOM 1350 N N . PRO A 1 168 ? 8.305 4.368 -9.155 1.00 94.06 168 PRO A N 1
ATOM 1351 C CA . PRO A 1 168 ? 9.760 4.252 -9.337 1.00 94.06 168 PRO A CA 1
ATOM 1352 C C . PRO A 1 168 ? 10.318 5.001 -10.568 1.00 94.06 168 PRO A C 1
ATOM 1354 O O . PRO A 1 168 ? 11.439 4.742 -10.998 1.00 94.06 168 PRO A O 1
ATOM 1357 N N . ALA A 1 169 ? 9.554 5.933 -11.142 1.00 95.12 169 ALA A N 1
ATOM 1358 C CA . ALA A 1 169 ? 9.952 6.809 -12.244 1.00 95.12 169 ALA A CA 1
ATOM 1359 C C . ALA A 1 169 ? 10.418 6.049 -13.499 1.00 95.12 169 ALA A C 1
ATOM 1361 O O . ALA A 1 169 ? 11.444 6.361 -14.106 1.00 95.12 169 ALA A O 1
ATOM 1362 N N . ARG A 1 170 ? 9.638 5.040 -13.900 1.00 96.12 170 ARG A N 1
ATOM 1363 C CA . ARG A 1 170 ? 9.900 4.215 -15.080 1.00 96.12 170 ARG A CA 1
ATOM 1364 C C . ARG A 1 170 ? 9.076 4.683 -16.275 1.00 96.12 170 ARG A C 1
ATOM 1366 O O . ARG A 1 170 ? 7.884 4.969 -16.161 1.00 96.12 170 ARG A O 1
ATOM 1373 N N . CYS A 1 171 ? 9.727 4.788 -17.431 1.00 97.06 171 CYS A N 1
ATOM 1374 C CA . CYS A 1 171 ? 9.090 5.131 -18.701 1.00 97.06 171 CYS A CA 1
ATOM 1375 C C . CYS A 1 171 ? 9.995 4.810 -19.902 1.00 97.06 171 CYS A C 1
ATOM 1377 O O . CYS A 1 171 ? 11.191 4.560 -19.748 1.00 97.06 171 CYS A O 1
ATOM 1379 N N . SER A 1 172 ? 9.435 4.831 -21.116 1.00 96.88 172 SER A N 1
ATOM 1380 C CA . SER A 1 172 ? 10.193 4.621 -22.361 1.00 96.88 172 SER A CA 1
ATOM 1381 C C . SER A 1 172 ? 11.047 5.825 -22.780 1.00 96.88 172 SER A C 1
ATOM 1383 O O . SER A 1 172 ? 12.004 5.651 -23.531 1.00 96.88 172 SER A O 1
ATOM 1385 N N . ASP A 1 173 ? 10.722 7.038 -22.318 1.00 94.50 173 ASP A N 1
ATOM 1386 C CA . ASP A 1 173 ? 11.497 8.249 -22.616 1.00 94.50 173 ASP A CA 1
ATOM 1387 C C . ASP A 1 173 ? 12.823 8.247 -21.840 1.00 94.50 173 ASP A C 1
ATOM 1389 O O . ASP A 1 173 ? 12.861 8.519 -20.639 1.00 94.50 173 ASP A O 1
ATOM 1393 N N . ARG A 1 174 ? 13.924 7.958 -22.542 1.00 94.12 174 ARG A N 1
ATOM 1394 C CA . ARG A 1 174 ? 15.280 7.894 -21.971 1.00 94.12 174 ARG A CA 1
ATOM 1395 C C . ARG A 1 174 ? 15.866 9.257 -21.611 1.00 94.12 174 ARG A C 1
ATOM 1397 O O . ARG A 1 174 ? 16.847 9.301 -20.880 1.00 94.12 174 ARG A O 1
ATOM 1404 N N . GLY A 1 175 ? 15.267 10.355 -22.075 1.00 92.19 175 GLY A N 1
ATOM 1405 C CA . GLY A 1 175 ? 15.614 11.698 -21.610 1.00 92.19 175 GLY A CA 1
ATOM 1406 C C . GLY A 1 175 ? 15.064 12.005 -20.213 1.00 92.19 175 GLY A C 1
ATOM 1407 O O . GLY A 1 175 ? 15.521 12.950 -19.574 1.00 92.19 175 GLY A O 1
ATOM 1408 N N . ARG A 1 176 ? 14.097 11.210 -19.733 1.00 91.00 176 ARG A N 1
ATOM 1409 C CA . ARG A 1 176 ? 13.439 11.378 -18.430 1.00 91.00 176 ARG A CA 1
ATOM 1410 C C . ARG A 1 176 ? 13.701 10.225 -17.464 1.00 91.00 176 ARG A C 1
ATOM 1412 O O . ARG A 1 176 ? 13.916 10.474 -16.284 1.00 91.00 176 ARG A O 1
ATOM 1419 N N . CYS A 1 177 ? 13.637 8.987 -17.947 1.00 94.75 177 CYS A N 1
ATOM 1420 C CA . CYS A 1 177 ? 13.680 7.785 -17.121 1.00 94.75 177 CYS A CA 1
ATOM 1421 C C . CYS A 1 177 ? 14.873 6.901 -17.481 1.00 94.75 177 CYS A C 1
ATOM 1423 O O . CYS A 1 177 ? 15.090 6.559 -18.647 1.00 94.75 177 CYS A O 1
ATOM 1425 N N . ASN A 1 178 ? 15.577 6.428 -16.452 1.00 93.00 178 ASN A N 1
ATOM 1426 C CA . ASN A 1 178 ? 16.724 5.529 -16.605 1.00 93.00 178 ASN A CA 1
ATOM 1427 C C . ASN A 1 178 ? 16.324 4.145 -17.149 1.00 93.00 178 ASN A C 1
ATOM 1429 O O . ASN A 1 178 ? 17.121 3.479 -17.804 1.00 93.00 178 ASN A O 1
ATOM 1433 N N . ALA A 1 179 ? 15.089 3.711 -16.892 1.00 95.00 179 ALA A N 1
ATOM 1434 C CA . ALA A 1 179 ? 14.556 2.419 -17.311 1.00 95.00 179 ALA A CA 1
ATOM 1435 C C . ALA A 1 179 ? 13.033 2.490 -17.517 1.00 95.00 179 ALA A C 1
ATOM 1437 O O . ALA A 1 179 ? 12.389 3.460 -17.116 1.00 95.00 179 ALA A O 1
ATOM 1438 N N . GLY A 1 180 ? 12.463 1.460 -18.145 1.00 96.25 180 GLY A N 1
ATOM 1439 C CA . GLY A 1 180 ? 11.014 1.287 -18.274 1.00 96.25 180 GLY A CA 1
ATOM 1440 C C . GLY A 1 180 ? 10.525 0.997 -19.691 1.00 96.25 180 GLY A C 1
ATOM 1441 O O . GLY A 1 180 ? 11.221 1.284 -20.664 1.00 96.25 180 GLY A O 1
ATOM 1442 N N . ASP A 1 181 ? 9.311 0.468 -19.802 1.00 97.56 181 ASP A N 1
ATOM 1443 C CA . ASP A 1 181 ? 8.579 0.274 -21.061 1.00 97.56 181 ASP A CA 1
ATOM 1444 C C . ASP A 1 181 ? 7.123 0.716 -20.855 1.00 97.56 181 ASP A C 1
ATOM 1446 O O . ASP A 1 181 ? 6.285 -0.042 -20.364 1.00 97.56 181 ASP A O 1
ATOM 1450 N N . SER A 1 182 ? 6.817 1.956 -21.248 1.00 97.19 182 SER A N 1
ATOM 1451 C CA . SER A 1 182 ? 5.493 2.573 -21.100 1.00 97.19 182 SER A CA 1
ATOM 1452 C C . SER A 1 182 ? 4.386 1.833 -21.862 1.00 97.19 182 SER A C 1
ATOM 1454 O O . SER A 1 182 ? 3.211 2.069 -21.587 1.00 97.19 182 SER A O 1
ATOM 1456 N N . GLY A 1 183 ? 4.732 0.966 -22.822 1.00 96.81 183 GLY A N 1
ATOM 1457 C CA . GLY A 1 183 ? 3.775 0.152 -23.570 1.00 96.81 183 GLY A CA 1
ATOM 1458 C C . GLY A 1 183 ? 3.403 -1.158 -22.875 1.00 96.81 183 GLY A C 1
ATOM 1459 O O . GLY A 1 183 ? 2.390 -1.756 -23.230 1.00 96.81 183 GLY A O 1
ATOM 1460 N N . ARG A 1 184 ? 4.191 -1.610 -21.888 1.00 97.69 184 ARG A N 1
ATOM 1461 C CA . ARG A 1 184 ? 4.011 -2.916 -21.229 1.00 97.69 184 ARG A CA 1
ATOM 1462 C C . ARG A 1 184 ? 3.906 -2.825 -19.714 1.00 97.69 184 ARG A C 1
ATOM 1464 O O . ARG A 1 184 ? 2.968 -3.365 -19.134 1.00 97.69 184 ARG A O 1
ATOM 1471 N N . GLU A 1 185 ? 4.840 -2.129 -19.076 1.00 98.12 185 GLU A N 1
ATOM 1472 C CA . GLU A 1 185 ? 4.980 -2.098 -17.617 1.00 98.12 185 GLU A CA 1
ATOM 1473 C C . GLU A 1 185 ? 3.723 -1.622 -16.873 1.00 98.12 185 GLU A C 1
ATOM 1475 O O . GLU A 1 185 ? 3.358 -2.277 -15.895 1.00 98.12 185 GLU A O 1
ATOM 1480 N N . PRO A 1 186 ? 2.987 -0.583 -17.325 1.00 97.75 186 PRO A N 1
ATOM 1481 C CA . PRO A 1 186 ? 1.758 -0.161 -16.651 1.00 97.75 186 PRO A CA 1
ATOM 1482 C C . PRO A 1 186 ? 0.702 -1.266 -16.589 1.00 97.75 186 PRO A C 1
ATOM 1484 O O . PRO A 1 186 ? 0.013 -1.398 -15.580 1.00 97.75 186 PRO A O 1
ATOM 1487 N N . TYR A 1 187 ? 0.587 -2.077 -17.647 1.00 97.88 187 TYR A N 1
ATOM 1488 C CA . TYR A 1 187 ? -0.367 -3.183 -17.703 1.00 97.88 187 TYR A CA 1
ATOM 1489 C C . TYR A 1 187 ? 0.053 -4.325 -16.782 1.00 97.88 187 TYR A C 1
ATOM 1491 O O . TYR A 1 187 ? -0.783 -4.837 -16.042 1.00 97.88 187 TYR A O 1
ATOM 1499 N N . THR A 1 188 ? 1.342 -4.677 -16.769 1.00 98.31 188 THR A N 1
ATOM 1500 C CA . THR A 1 188 ? 1.896 -5.689 -15.856 1.00 98.31 188 THR A CA 1
ATOM 1501 C C . THR A 1 188 ? 1.677 -5.297 -14.393 1.00 98.31 188 THR A C 1
ATOM 1503 O O . THR A 1 188 ? 1.137 -6.079 -13.614 1.00 98.31 188 THR A O 1
ATOM 1506 N N . VAL A 1 189 ? 2.015 -4.057 -14.030 1.00 97.69 189 VAL A N 1
ATOM 1507 C CA . VAL A 1 189 ? 1.858 -3.529 -12.665 1.00 97.69 189 VAL A CA 1
ATOM 1508 C C . VAL A 1 189 ? 0.393 -3.500 -12.244 1.00 97.69 189 VAL A C 1
ATOM 1510 O O . VAL A 1 189 ? 0.051 -3.927 -11.142 1.00 97.69 189 VAL A O 1
ATOM 1513 N N . CYS A 1 190 ? -0.497 -3.034 -13.120 1.00 96.62 190 CYS A N 1
ATOM 1514 C CA . CYS A 1 190 ? -1.931 -3.030 -12.843 1.00 96.62 190 CYS A CA 1
ATOM 1515 C C . CYS A 1 190 ? -2.490 -4.448 -12.702 1.00 96.62 190 CYS A C 1
ATOM 1517 O O . CYS A 1 190 ? -3.309 -4.695 -11.819 1.00 96.62 190 CYS A O 1
ATOM 1519 N N . HIS A 1 191 ? -2.024 -5.395 -13.516 1.00 98.38 191 HIS A N 1
ATOM 1520 C CA . HIS A 1 191 ? -2.414 -6.793 -13.398 1.00 98.38 191 HIS A CA 1
ATOM 1521 C C . HIS A 1 191 ? -2.009 -7.378 -12.037 1.00 98.38 191 HIS A C 1
ATOM 1523 O O . HIS A 1 191 ? -2.851 -7.949 -11.344 1.00 98.38 191 HIS A O 1
ATOM 1529 N N . HIS A 1 192 ? -0.765 -7.171 -11.598 1.00 98.62 192 HIS A N 1
ATOM 1530 C CA . HIS A 1 192 ? -0.312 -7.647 -10.289 1.00 98.62 192 HIS A CA 1
ATOM 1531 C C . HIS A 1 192 ? -1.012 -6.946 -9.121 1.00 98.62 192 HIS A C 1
ATOM 1533 O O . HIS A 1 192 ? -1.350 -7.616 -8.148 1.00 98.62 192 HIS A O 1
ATOM 1539 N N . GLN A 1 193 ? -1.320 -5.647 -9.218 1.00 97.25 193 GLN A N 1
ATOM 1540 C CA . GLN A 1 193 ? -2.149 -4.967 -8.213 1.00 97.25 193 GLN A CA 1
ATOM 1541 C C . GLN A 1 193 ? -3.550 -5.585 -8.108 1.00 97.25 193 GLN A C 1
ATOM 1543 O O . GLN A 1 193 ? -4.049 -5.787 -7.003 1.00 97.25 193 GLN A O 1
ATOM 1548 N N . LEU A 1 194 ? -4.183 -5.932 -9.234 1.00 98.06 194 LEU A N 1
ATOM 1549 C CA . LEU A 1 194 ? -5.495 -6.587 -9.230 1.00 98.06 194 LEU A CA 1
ATOM 1550 C C . LEU A 1 194 ? -5.439 -7.993 -8.617 1.00 98.06 194 LEU A C 1
ATOM 1552 O O . LEU A 1 194 ? -6.330 -8.360 -7.851 1.00 98.06 194 LEU A O 1
ATOM 1556 N N . LEU A 1 195 ? -4.388 -8.765 -8.906 1.00 98.56 195 LEU A N 1
ATOM 1557 C CA . LEU A 1 195 ? -4.177 -10.078 -8.289 1.00 98.56 195 LEU A CA 1
ATOM 1558 C C . LEU A 1 195 ? -3.917 -9.965 -6.781 1.00 98.56 195 LEU A C 1
ATOM 1560 O O . LEU A 1 195 ? -4.537 -10.687 -6.001 1.00 98.56 195 LEU A O 1
ATOM 1564 N N . ALA A 1 196 ? -3.063 -9.029 -6.364 1.00 98.25 196 ALA A N 1
ATOM 1565 C CA . ALA A 1 196 ? -2.780 -8.737 -4.959 1.00 98.25 196 ALA A CA 1
ATOM 1566 C C . ALA A 1 196 ? -4.045 -8.299 -4.207 1.00 98.25 196 ALA A C 1
ATOM 1568 O O . ALA A 1 196 ? -4.322 -8.787 -3.112 1.00 98.25 196 ALA A O 1
ATOM 1569 N N . HIS A 1 197 ? -4.866 -7.449 -4.829 1.00 97.94 197 HIS A N 1
ATOM 1570 C CA . HIS A 1 197 ? -6.168 -7.048 -4.305 1.00 97.94 197 HIS A CA 1
ATOM 1571 C C . HIS A 1 197 ? -7.079 -8.258 -4.100 1.00 97.94 197 HIS A C 1
ATOM 1573 O O . HIS A 1 197 ? -7.592 -8.467 -3.002 1.00 97.94 197 HIS A O 1
ATOM 1579 N N . ALA A 1 198 ? -7.266 -9.068 -5.145 1.00 98.00 198 ALA A N 1
ATOM 1580 C CA . ALA A 1 198 ? -8.146 -10.228 -5.092 1.00 98.00 198 ALA A CA 1
ATOM 1581 C C . ALA A 1 198 ? -7.696 -11.234 -4.021 1.00 98.00 198 ALA A C 1
ATOM 1583 O O . ALA A 1 198 ? -8.530 -11.745 -3.271 1.00 98.00 198 ALA A O 1
ATOM 1584 N N . ALA A 1 199 ? -6.388 -11.478 -3.909 1.00 98.25 199 ALA A N 1
ATOM 1585 C CA . ALA A 1 199 ? -5.818 -12.383 -2.920 1.00 98.25 199 ALA A CA 1
ATOM 1586 C C . ALA A 1 199 ? -5.995 -11.865 -1.481 1.00 98.25 199 ALA A C 1
ATOM 1588 O O . ALA A 1 199 ? -6.459 -12.615 -0.623 1.00 98.25 199 ALA A O 1
ATOM 1589 N N . ALA A 1 200 ? -5.728 -10.581 -1.221 1.00 97.69 200 ALA A N 1
ATOM 1590 C CA . ALA A 1 200 ? -5.925 -9.982 0.102 1.00 97.69 200 ALA A CA 1
ATOM 1591 C C . ALA A 1 200 ? -7.409 -9.944 0.511 1.00 97.69 200 ALA A C 1
ATOM 1593 O O . ALA A 1 200 ? -7.754 -10.243 1.653 1.00 97.69 200 ALA A O 1
ATOM 1594 N N . VAL A 1 201 ? -8.313 -9.636 -0.428 1.00 95.94 201 VAL A N 1
ATOM 1595 C CA . VAL A 1 201 ? -9.766 -9.667 -0.184 1.00 95.94 201 VAL A CA 1
ATOM 1596 C C . VAL A 1 201 ? -10.245 -11.087 0.107 1.00 95.94 201 VAL A C 1
ATOM 1598 O O . VAL A 1 201 ? -11.089 -11.280 0.983 1.00 95.94 201 VAL A O 1
ATOM 1601 N N . LYS A 1 202 ? -9.715 -12.085 -0.609 1.00 96.12 202 LYS A N 1
ATOM 1602 C CA . LYS A 1 202 ? -10.010 -13.494 -0.340 1.00 96.12 202 LYS A CA 1
ATOM 1603 C C . LYS A 1 202 ? -9.556 -13.891 1.066 1.00 96.12 202 LYS A C 1
ATOM 1605 O O . LYS A 1 202 ? -10.370 -14.420 1.815 1.00 96.12 202 LYS A O 1
ATOM 1610 N N . LEU A 1 203 ? -8.315 -13.573 1.441 1.00 95.56 203 LEU A N 1
ATOM 1611 C CA . LEU A 1 203 ? -7.788 -13.812 2.788 1.00 95.56 203 LEU A CA 1
ATOM 1612 C C . LEU A 1 203 ? -8.690 -13.189 3.863 1.00 95.56 203 LEU A C 1
ATOM 1614 O O . LEU A 1 203 ? -9.099 -13.867 4.806 1.00 95.56 203 LEU A O 1
ATOM 1618 N N . TYR A 1 204 ? -9.049 -11.912 3.694 1.00 93.81 204 TYR A N 1
ATOM 1619 C CA . TYR A 1 204 ? -9.919 -11.206 4.629 1.00 93.81 204 TYR A CA 1
ATOM 1620 C C . TYR A 1 204 ? -11.274 -11.906 4.788 1.00 93.81 204 TYR A C 1
ATOM 1622 O O . TYR A 1 204 ? -11.711 -12.155 5.909 1.00 93.81 204 TYR A O 1
ATOM 1630 N N . ARG A 1 205 ? -11.927 -12.268 3.677 1.00 92.12 205 ARG A N 1
ATOM 1631 C CA . ARG A 1 205 ? -13.231 -12.954 3.678 1.00 92.12 205 ARG A CA 1
ATOM 1632 C C . ARG A 1 205 ? -13.180 -14.313 4.361 1.00 92.12 205 ARG A C 1
ATOM 1634 O O . ARG A 1 205 ? -14.069 -14.623 5.150 1.00 92.12 205 ARG A O 1
ATOM 1641 N N . ASP A 1 206 ? -12.151 -15.094 4.057 1.00 92.31 206 ASP A N 1
ATOM 1642 C CA . ASP A 1 206 ? -12.047 -16.478 4.506 1.00 92.31 206 ASP A CA 1
ATOM 1643 C C . ASP A 1 206 ? -11.682 -16.574 5.996 1.00 92.31 206 ASP A C 1
ATOM 1645 O O . ASP A 1 206 ? -12.178 -17.463 6.685 1.00 92.31 206 ASP A O 1
ATOM 1649 N N . GLN A 1 207 ? -10.839 -15.667 6.506 1.00 90.25 207 GLN A N 1
ATOM 1650 C CA . GLN A 1 207 ? -10.261 -15.797 7.852 1.00 90.25 207 GLN A CA 1
ATOM 1651 C C . GLN A 1 207 ? -10.679 -14.708 8.844 1.00 90.25 207 GLN A C 1
ATOM 1653 O O . GLN A 1 207 ? -10.761 -14.979 10.040 1.00 90.25 207 GLN A O 1
ATOM 1658 N N . TYR A 1 208 ? -10.982 -13.493 8.383 1.00 85.56 208 TYR A N 1
ATOM 1659 C CA . TYR A 1 208 ? -11.168 -12.333 9.266 1.00 85.56 208 TYR A CA 1
ATOM 1660 C C . TYR A 1 208 ? -12.597 -11.782 9.257 1.00 85.56 208 TYR A C 1
ATOM 1662 O O . TYR A 1 208 ? -13.067 -11.266 10.269 1.00 85.56 208 TYR A O 1
ATOM 1670 N N . GLN A 1 209 ? -13.336 -11.946 8.158 1.00 71.06 209 GLN A N 1
ATOM 1671 C CA . GLN A 1 209 ? -14.727 -11.505 8.061 1.00 71.06 209 GLN A CA 1
ATOM 1672 C C . GLN A 1 209 ? -15.679 -12.416 8.853 1.00 71.06 209 GLN A C 1
ATOM 1674 O O . GLN A 1 209 ? -16.680 -11.938 9.381 1.00 71.06 209 GLN A O 1
ATOM 1679 N N . VAL A 1 210 ? -15.350 -13.705 9.007 1.00 55.62 210 VAL A N 1
ATOM 1680 C CA . VAL A 1 210 ? -16.137 -14.659 9.815 1.00 55.62 210 VAL A CA 1
ATOM 1681 C C . VAL A 1 210 ? -16.054 -14.345 11.318 1.00 55.62 210 VAL A C 1
ATOM 1683 O O . VAL A 1 210 ? -16.997 -14.619 12.055 1.00 55.62 210 VAL A O 1
ATOM 1686 N N . ILE A 1 211 ? -14.972 -13.704 11.774 1.00 51.69 211 ILE A N 1
ATOM 1687 C CA . ILE A 1 211 ? -14.755 -13.360 13.192 1.00 51.69 211 ILE A CA 1
ATOM 1688 C C . ILE A 1 211 ? -15.572 -12.115 13.610 1.00 51.69 211 ILE A C 1
ATOM 1690 O O . ILE A 1 211 ? -15.800 -11.883 14.795 1.00 51.69 211 ILE A O 1
ATOM 1694 N N . ILE A 1 212 ? -16.107 -11.338 12.659 1.00 46.41 212 ILE A N 1
ATOM 1695 C CA . ILE A 1 212 ? -16.924 -10.145 12.934 1.00 46.41 212 ILE A CA 1
ATOM 1696 C C . ILE A 1 212 ? -18.412 -10.500 12.777 1.00 46.41 212 ILE A C 1
ATOM 1698 O O . ILE A 1 212 ? -19.088 -10.098 11.832 1.00 46.41 212 ILE A O 1
ATOM 1702 N N . THR A 1 213 ? -18.958 -11.261 13.728 1.00 33.28 213 THR A N 1
ATOM 1703 C CA . THR A 1 213 ? -20.405 -11.515 13.865 1.00 33.28 213 THR A CA 1
ATOM 1704 C C . THR A 1 213 ? -21.155 -10.293 14.413 1.00 33.28 213 THR A C 1
ATOM 1706 O O . THR A 1 213 ? -21.853 -10.370 15.422 1.00 33.28 213 THR A O 1
ATOM 1709 N N . SER A 1 214 ? -21.049 -9.142 13.752 1.00 36.88 214 SER A N 1
ATOM 1710 C CA . SER A 1 214 ? -22.040 -8.071 13.877 1.00 36.88 214 SER A CA 1
ATOM 1711 C C . SER A 1 214 ? -22.352 -7.507 12.492 1.00 36.88 214 SER A C 1
ATOM 1713 O O . SER A 1 214 ? -21.481 -7.143 11.709 1.00 36.88 214 SER A O 1
ATOM 1715 N N . ARG A 1 215 ? -23.642 -7.557 12.152 1.00 39.31 215 ARG A N 1
ATOM 1716 C CA . ARG A 1 215 ? -24.206 -7.265 10.831 1.00 39.31 215 ARG A CA 1
ATOM 1717 C C . ARG A 1 215 ? -23.945 -5.811 10.415 1.00 39.31 215 ARG A C 1
ATOM 1719 O O . ARG A 1 215 ? -24.746 -4.949 10.756 1.00 39.31 215 ARG A O 1
ATOM 1726 N N . SER A 1 216 ? -22.918 -5.575 9.604 1.00 37.34 216 SER A N 1
ATOM 1727 C CA . SER A 1 216 ? -22.812 -4.373 8.768 1.00 37.34 216 SER A CA 1
ATOM 1728 C C . SER A 1 216 ? -22.248 -4.737 7.388 1.00 37.34 216 SER A C 1
ATOM 1730 O O . SER A 1 216 ? -21.246 -5.449 7.317 1.00 37.34 216 SER A O 1
ATOM 1732 N N . PRO A 1 217 ? -22.869 -4.295 6.279 1.00 37.75 217 PRO A N 1
ATOM 1733 C CA . PRO A 1 217 ? -22.324 -4.505 4.943 1.00 37.75 217 PRO A CA 1
ATOM 1734 C C . PRO A 1 217 ? -21.046 -3.671 4.764 1.00 37.75 217 PRO A C 1
ATOM 1736 O O . PRO A 1 217 ? -21.072 -2.446 4.845 1.00 37.75 217 PRO A O 1
ATOM 1739 N N . ILE A 1 218 ? -19.919 -4.346 4.535 1.00 48.00 218 ILE A N 1
ATOM 1740 C CA . ILE A 1 218 ? -18.627 -3.714 4.245 1.00 48.00 218 ILE A CA 1
ATOM 1741 C C . ILE A 1 218 ? -18.642 -3.226 2.791 1.00 48.00 218 ILE A C 1
ATOM 1743 O O . ILE A 1 218 ? -18.850 -4.017 1.870 1.00 48.00 218 ILE A O 1
ATOM 1747 N N . SER A 1 219 ? -18.401 -1.929 2.588 1.00 38.88 219 SER A N 1
ATOM 1748 C CA . SER A 1 219 ? -18.158 -1.337 1.270 1.00 38.88 219 SER A CA 1
ATOM 1749 C C . SER A 1 219 ? -16.664 -1.404 0.950 1.00 38.88 219 SER A C 1
ATOM 1751 O O . SER A 1 219 ? -15.847 -0.832 1.669 1.00 38.88 219 SER A O 1
ATOM 1753 N N . LEU A 1 220 ? -16.311 -2.122 -0.117 1.00 42.41 220 LEU A N 1
ATOM 1754 C CA . LEU A 1 220 ? -14.969 -2.157 -0.696 1.00 42.41 220 LEU A CA 1
ATOM 1755 C C . LEU A 1 220 ? -14.975 -1.183 -1.877 1.00 42.41 220 LEU A C 1
ATOM 1757 O O . LEU A 1 220 ? -15.538 -1.480 -2.931 1.00 42.41 220 LEU A O 1
ATOM 1761 N N . LEU A 1 221 ? -14.416 0.008 -1.673 1.00 36.75 221 LEU A N 1
ATOM 1762 C CA . LEU A 1 221 ? -14.383 1.051 -2.694 1.00 36.75 221 LEU A CA 1
ATOM 1763 C C . LEU A 1 221 ? -13.089 0.938 -3.504 1.00 36.75 221 LEU A C 1
ATOM 1765 O O . LEU A 1 221 ? -12.002 1.213 -3.004 1.00 36.75 221 LEU A O 1
ATOM 1769 N N . LEU A 1 222 ? -13.226 0.553 -4.773 1.00 35.47 222 LEU A N 1
ATOM 1770 C CA . LEU A 1 222 ? -12.306 0.992 -5.819 1.00 35.47 222 LEU A CA 1
ATOM 1771 C C . LEU A 1 222 ? -12.794 2.372 -6.259 1.00 35.47 222 LEU A C 1
ATOM 1773 O O . LEU A 1 222 ? -13.830 2.489 -6.914 1.00 35.47 222 LEU A O 1
ATOM 1777 N N . GLU A 1 223 ? -12.088 3.420 -5.847 1.00 37.31 223 GLU A N 1
ATOM 1778 C CA . GLU A 1 223 ? -12.413 4.785 -6.250 1.00 37.31 223 GLU A CA 1
ATOM 1779 C C . GLU A 1 223 ? -12.079 4.948 -7.743 1.00 37.31 223 GLU A C 1
ATOM 1781 O O . GLU A 1 223 ? -10.926 4.844 -8.169 1.00 37.31 223 GLU A O 1
ATOM 1786 N N . LYS A 1 224 ? -13.118 5.111 -8.567 1.00 30.05 224 LYS A N 1
ATOM 1787 C CA . LYS A 1 224 ? -12.992 5.355 -10.004 1.00 30.05 224 LYS A CA 1
ATOM 1788 C C . LYS A 1 224 ? -12.764 6.850 -10.205 1.00 30.05 224 LYS A C 1
ATOM 1790 O O . LYS A 1 224 ? -13.663 7.639 -9.938 1.00 30.05 224 LYS A O 1
ATOM 1795 N N . ASN A 1 225 ? -11.597 7.232 -10.716 1.00 34.84 225 ASN A N 1
ATOM 1796 C CA . ASN A 1 225 ? -11.388 8.593 -11.200 1.00 34.84 225 ASN A CA 1
ATOM 1797 C C . ASN A 1 225 ? -12.282 8.828 -12.429 1.00 34.84 225 ASN A C 1
ATOM 1799 O O . ASN A 1 225 ? -12.212 8.081 -13.408 1.00 34.84 225 ASN A O 1
ATOM 1803 N N . GLU A 1 226 ? -13.141 9.849 -12.377 1.00 35.19 226 GLU A N 1
ATOM 1804 C CA . GLU A 1 226 ? -13.865 10.317 -13.558 1.00 35.19 226 GLU A CA 1
ATOM 1805 C C . GLU A 1 226 ? -12.865 10.905 -14.556 1.00 35.19 226 GLU A C 1
ATOM 1807 O O . GLU A 1 226 ? -12.177 11.894 -14.288 1.00 35.19 226 GLU A O 1
ATOM 1812 N N . GLU A 1 227 ? -12.782 10.301 -15.740 1.00 41.12 227 GLU A N 1
ATOM 1813 C CA . GLU A 1 227 ? -12.090 10.912 -16.863 1.00 41.12 227 GLU A CA 1
ATOM 1814 C C . GLU A 1 227 ? -12.812 12.213 -17.230 1.00 41.12 227 GLU A C 1
ATOM 1816 O O . GLU A 1 227 ? -13.980 12.211 -17.629 1.00 41.12 227 GLU A O 1
ATOM 1821 N N . ARG A 1 228 ? -12.111 13.351 -17.126 1.00 36.34 228 ARG A N 1
ATOM 1822 C CA . ARG A 1 228 ? -12.560 14.599 -17.753 1.00 36.34 228 ARG A CA 1
ATOM 1823 C C . ARG A 1 228 ? -12.831 14.304 -19.223 1.00 36.34 228 ARG A C 1
ATOM 1825 O O . ARG A 1 228 ? -11.895 13.980 -19.956 1.00 36.34 228 ARG A O 1
ATOM 1832 N N . LYS A 1 229 ? -14.087 14.470 -19.652 1.00 35.41 229 LYS A N 1
ATOM 1833 C CA . LYS A 1 229 ? -14.462 14.487 -21.068 1.00 35.41 229 LYS A CA 1
ATOM 1834 C C . LYS A 1 229 ? -13.565 15.493 -21.786 1.00 35.41 229 LYS A C 1
ATOM 1836 O O . LYS A 1 229 ? -13.742 16.703 -21.655 1.00 35.41 229 LYS A O 1
ATOM 1841 N N . ARG A 1 230 ? -12.568 14.988 -22.513 1.00 37.34 230 ARG A N 1
ATOM 1842 C CA . ARG A 1 230 ? -11.880 15.754 -23.546 1.00 37.34 230 ARG A CA 1
ATOM 1843 C C . ARG A 1 230 ? -12.875 15.863 -24.692 1.00 37.34 230 ARG A C 1
ATOM 1845 O O . ARG A 1 230 ? -13.004 14.942 -25.490 1.00 37.34 230 ARG A O 1
ATOM 1852 N N . ASN A 1 231 ? -13.632 16.954 -24.705 1.00 41.16 231 ASN A N 1
ATOM 1853 C CA . ASN A 1 231 ? -14.244 17.403 -25.944 1.00 41.16 231 ASN A CA 1
ATOM 1854 C C . ASN A 1 231 ? -13.089 17.723 -26.910 1.00 41.16 231 ASN A C 1
ATOM 1856 O O . ASN A 1 231 ? -12.095 18.310 -26.484 1.00 41.16 231 ASN A O 1
ATOM 1860 N N . ASP A 1 232 ? -13.236 17.286 -28.159 1.00 44.66 232 ASP A N 1
ATOM 1861 C CA . ASP A 1 232 ? -12.335 17.483 -29.308 1.00 44.66 232 ASP A CA 1
ATOM 1862 C C . ASP A 1 232 ? -11.276 16.399 -29.579 1.00 44.66 232 ASP A C 1
ATOM 1864 O O . ASP A 1 232 ? -10.084 16.672 -29.705 1.00 44.66 232 ASP A O 1
ATOM 1868 N N . VAL A 1 233 ? -11.731 15.160 -29.801 1.00 40.81 233 VAL A N 1
ATOM 1869 C CA . VAL A 1 233 ? -11.040 14.228 -30.714 1.00 40.81 233 VAL A CA 1
ATOM 1870 C C . VAL A 1 233 ? -12.080 13.630 -31.675 1.00 40.81 233 VAL A C 1
ATOM 1872 O O . VAL A 1 233 ? -13.078 13.087 -31.194 1.00 40.81 233 VAL A O 1
ATOM 1875 N N . PRO A 1 234 ? -11.910 13.718 -33.009 1.00 33.72 234 PRO A N 1
ATOM 1876 C CA . PRO A 1 234 ? -12.822 13.077 -33.953 1.00 33.72 234 PRO A CA 1
ATOM 1877 C C . PRO A 1 234 ? -12.818 11.560 -33.739 1.00 33.72 234 PRO A C 1
ATOM 1879 O O . PRO A 1 234 ? -11.756 10.942 -33.659 1.00 33.72 234 PRO A O 1
ATOM 1882 N N . SER A 1 235 ? -14.003 10.958 -33.640 1.00 31.19 235 SER A N 1
ATOM 1883 C CA . SER A 1 235 ? -14.161 9.514 -33.481 1.00 31.19 235 SER A CA 1
ATOM 1884 C C . SER A 1 235 ? -13.609 8.782 -34.705 1.00 31.19 235 SER A C 1
ATOM 1886 O O . SER A 1 235 ? -14.193 8.862 -35.786 1.00 31.19 235 SER A O 1
ATOM 1888 N N . ILE A 1 236 ? -12.529 8.025 -34.537 1.00 34.84 236 ILE A N 1
ATOM 1889 C CA . ILE A 1 236 ? -12.184 6.968 -35.487 1.00 34.84 236 ILE A CA 1
ATOM 1890 C C . ILE A 1 236 ? -13.153 5.821 -35.190 1.00 34.84 236 ILE A C 1
ATOM 1892 O O . ILE A 1 236 ? -13.053 5.170 -34.151 1.00 34.84 236 ILE A O 1
ATOM 1896 N N . ARG A 1 237 ? -14.147 5.631 -36.065 1.00 31.38 237 ARG A N 1
ATOM 1897 C CA . ARG A 1 237 ? -14.958 4.410 -36.090 1.00 31.38 237 ARG A CA 1
ATOM 1898 C C . ARG A 1 237 ? -14.050 3.279 -36.561 1.00 31.38 237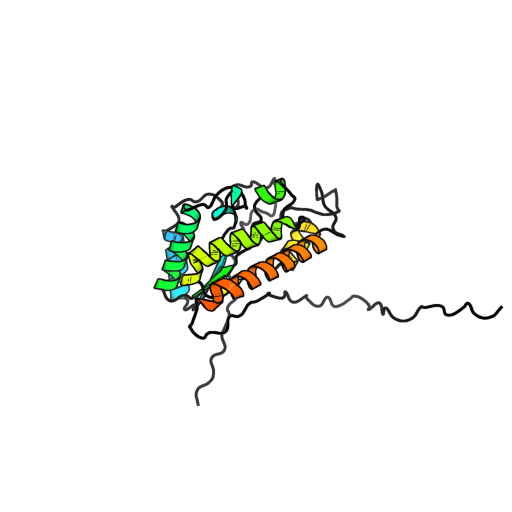 ARG A C 1
ATOM 1900 O O . ARG A 1 237 ? -13.584 3.301 -37.693 1.00 31.38 237 ARG A O 1
ATOM 1907 N N . LEU A 1 238 ? -13.782 2.330 -35.674 1.00 37.31 238 LEU A N 1
ATOM 1908 C CA . LEU A 1 238 ? -13.297 1.008 -36.044 1.00 37.31 238 LEU A CA 1
ATOM 1909 C C . LEU A 1 238 ? -14.527 0.189 -36.414 1.00 37.31 238 LEU A C 1
ATOM 1911 O O . LEU A 1 238 ? -15.082 -0.439 -35.531 1.00 37.31 238 LEU A O 1
ATOM 1915 N N . ASP A 1 239 ? -14.981 0.292 -37.657 1.00 34.53 239 ASP A N 1
ATOM 1916 C CA . ASP A 1 239 ? -15.828 -0.694 -38.332 1.00 34.53 239 ASP A CA 1
ATOM 1917 C C . ASP A 1 239 ? -15.751 -0.388 -39.838 1.00 34.53 239 ASP A C 1
ATOM 1919 O O . ASP A 1 239 ? -15.834 0.776 -40.228 1.00 34.53 239 ASP A O 1
ATOM 1923 N N . ASP A 1 240 ? -15.584 -1.442 -40.641 1.00 38.03 240 ASP A N 1
ATOM 1924 C CA . ASP A 1 240 ? -15.500 -1.493 -42.113 1.00 38.03 240 ASP A CA 1
ATOM 1925 C C . ASP A 1 240 ? -14.116 -1.302 -42.767 1.00 38.03 240 ASP A C 1
ATOM 1927 O O . ASP A 1 240 ? -13.837 -0.279 -43.378 1.00 38.03 240 ASP A O 1
ATOM 1931 N N . GLU A 1 241 ? -13.285 -2.355 -42.742 1.00 34.38 241 GLU A N 1
ATOM 1932 C CA . GLU A 1 241 ? -12.506 -2.785 -43.923 1.00 34.38 241 GLU A CA 1
ATOM 1933 C C . GLU A 1 241 ? -11.954 -4.212 -43.718 1.00 34.38 241 GLU A C 1
ATOM 1935 O O . GLU A 1 241 ? -10.853 -4.438 -43.219 1.00 34.38 241 GLU A O 1
ATOM 1940 N N . TYR A 1 242 ? -12.753 -5.212 -44.097 1.00 29.53 242 TYR A N 1
ATOM 1941 C CA . TYR A 1 242 ? -12.262 -6.553 -44.421 1.00 29.53 242 TYR A CA 1
ATOM 1942 C C . TYR A 1 242 ? -12.475 -6.731 -45.929 1.00 29.53 242 TYR A C 1
ATOM 1944 O O . TYR A 1 242 ? -13.629 -6.890 -46.345 1.00 29.53 242 TYR A O 1
ATOM 1952 N N . PRO A 1 243 ? -11.434 -6.665 -46.778 1.00 34.59 243 PRO A N 1
ATOM 1953 C CA . PRO A 1 243 ? -11.609 -6.925 -48.198 1.00 34.59 243 PRO A CA 1
ATOM 1954 C C . PRO A 1 243 ? -11.935 -8.410 -48.400 1.00 34.59 243 PRO A C 1
ATOM 1956 O O . PRO A 1 243 ? -11.075 -9.283 -48.297 1.00 34.59 243 PRO A O 1
ATOM 1959 N N . ARG A 1 244 ? -13.211 -8.702 -48.674 1.00 40.34 244 ARG A N 1
ATOM 1960 C CA . ARG A 1 244 ? -13.649 -9.968 -49.270 1.00 40.34 244 ARG A CA 1
ATOM 1961 C C . ARG A 1 244 ? -13.384 -9.919 -50.771 1.00 40.34 244 ARG A C 1
ATOM 1963 O O . ARG A 1 244 ? -14.301 -9.689 -51.546 1.00 40.34 244 ARG A O 1
ATOM 1970 N N . GLU A 1 245 ? -12.146 -10.169 -51.168 1.00 38.06 245 GLU A N 1
ATOM 1971 C CA . GLU A 1 245 ? -11.812 -10.519 -52.550 1.00 38.06 245 GLU A CA 1
ATOM 1972 C C . GLU A 1 245 ? -10.737 -11.601 -52.529 1.00 38.06 245 GLU A C 1
ATOM 1974 O O . GLU A 1 245 ? -9.562 -11.293 -52.374 1.00 38.06 245 GLU A O 1
ATOM 1979 N N . LEU A 1 246 ? -11.158 -12.869 -52.614 1.00 44.94 246 LEU A N 1
ATOM 1980 C CA . LEU A 1 246 ? -10.367 -14.012 -53.095 1.00 44.94 246 LEU A CA 1
ATOM 1981 C C . LEU A 1 246 ? -11.251 -15.274 -53.123 1.00 44.94 246 LEU A C 1
ATOM 1983 O O . LEU A 1 246 ? -11.001 -16.227 -52.405 1.00 44.94 246 LEU A O 1
ATOM 1987 N N . GLU A 1 247 ? -12.304 -15.268 -53.943 1.00 40.53 247 GLU A N 1
ATOM 1988 C CA . GLU A 1 247 ? -12.938 -16.490 -54.474 1.00 40.53 247 GLU A CA 1
ATOM 1989 C C . GLU A 1 247 ? -13.619 -16.150 -55.812 1.00 40.53 247 GLU A C 1
ATOM 1991 O O . GLU A 1 247 ? -14.824 -15.929 -55.878 1.00 40.53 247 GLU A O 1
ATOM 1996 N N . ALA A 1 248 ? -12.813 -16.033 -56.871 1.00 39.41 248 ALA A N 1
ATOM 1997 C CA . ALA A 1 248 ? -13.204 -16.271 -58.265 1.00 39.41 248 ALA A CA 1
ATOM 1998 C C . ALA A 1 248 ? -11.978 -16.103 -59.179 1.00 39.41 248 ALA A C 1
ATOM 2000 O O . ALA A 1 248 ? -11.776 -15.029 -59.745 1.00 39.41 248 ALA A O 1
ATOM 2001 N N . GLN A 1 249 ? -11.168 -17.160 -59.299 1.00 37.25 249 GLN A N 1
ATOM 2002 C CA . GLN A 1 249 ? -10.456 -17.572 -60.520 1.00 37.25 249 GLN A CA 1
ATOM 2003 C C . GLN A 1 249 ? -9.791 -18.930 -60.305 1.00 37.25 249 GLN A C 1
ATOM 2005 O O . GLN A 1 249 ? -9.044 -19.067 -59.312 1.00 37.25 249 GLN A O 1
#

pLDDT: mean 74.62, std 28.03, range [22.81, 98.62]

Sequence (249 aa):
MLPHPYCRFPPFVSPTMPQQLRHGGPFDSTMWPLSLSWKEGGKQEEDVNLMKEIGMDAYRFSISWTRILPAGSLNGGVNGEGIAYYNHLINELVSKGLQPFVTLFHWDSPQGLEDVYGGFLSSNIVKDFVDYAEVCFREFGDRVKYWITFNEPWSFCVLGYARGSFPPARCSDRGRCNAGDSGREPYTVCHHQLLAHAAAVKLYRDQYQVIITSRSPISLLLEKNEERKRNDVPSIRLDDEYPRELEAQ

Organism: Colocasia esculenta (NCBI:txid4460)

Secondary structure (DSSP, 8-state):
-PPP---------PPPPPTTTTS-----GGGSS----STTHHHHHHHHHHHHHTT-SEEEEE--HHHH-TTSSGGG---HHHHHHHHHHHHHHHHTTPEEEEEEESS---HHHHHHH-GGGSTHHHHHHHHHHHHHHHHHTTT--EEEEES-HHHHHHHHHTS-SSTT---S-TTT-SS--TTTHHHHHHHHHHHHHHHHHHHIIIIISTT--S--PPP-----PPPP---------------------

Radius of gyration: 22.36 Å; chains: 1; bounding box: 60×42×82 Å

InterPro domains:
  IPR001360 Glycoside hydrolase family 1 [PF00232] (43-222)
  IPR001360 Glycoside hydrolase family 1 [PTHR10353] (43-212)
  IPR017853 Glycoside hydrolase superfamily [SSF51445] (44-211)

Foldseek 3Di:
DDDDDDDDDDDDDDPDDPPPPPDDDPDDPVPPVPDDPPPCPVVLLVVLVVCVVVPAQADEDEQQQCLQVVLLACVSPGHPSSLVVVVVSLCSCVVSNHAYAYEHDDLRFRVNCCVPPNQLLDLVNLVSLLRSLVVCCVSPVVRHDHYEHYDPLLCSLCCDADVLVDPVRHHPPVVGGVHHHNVPRSVSSSVSSVSSVVSNVVVCVVPPVVVPPDDDDHDHDPDDDDDDPPDDDPDDDPDDDDDPDDPDD